Protein AF-0000000069403942 (afdb_homodimer)

Structure (mmCIF, N/CA/C/O backbone):
data_AF-0000000069403942-model_v1
#
loop_
_entity.id
_entity.type
_entity.pdbx_description
1 polymer 'Thioredoxin domain-containing protein'
#
loop_
_atom_site.group_PDB
_atom_site.id
_atom_site.type_symbol
_atom_site.label_atom_id
_atom_site.label_alt_id
_atom_site.label_comp_id
_atom_site.label_asym_id
_atom_site.label_entity_id
_atom_site.label_seq_id
_atom_site.pdbx_PDB_ins_code
_atom_site.Cartn_x
_atom_site.Cartn_y
_atom_site.Cartn_z
_atom_site.occupancy
_atom_site.B_iso_or_equiv
_atom_site.auth_seq_id
_atom_site.auth_comp_id
_atom_site.auth_asym_id
_atom_site.auth_atom_id
_atom_site.pdbx_PDB_model_num
ATOM 1 N N . MET A 1 1 ? -2.438 44.25 -73.875 1 29.22 1 MET A N 1
ATOM 2 C CA . MET A 1 1 ? -2.109 44.438 -72.5 1 29.22 1 MET A CA 1
ATOM 3 C C . MET A 1 1 ? -2.834 43.406 -71.625 1 29.22 1 MET A C 1
ATOM 5 O O . MET A 1 1 ? -4.043 43.531 -71.375 1 29.22 1 MET A O 1
ATOM 9 N N . VAL A 1 2 ? -2.379 42.125 -71.75 1 33 2 VAL A N 1
ATOM 10 C CA . VAL A 1 2 ? -2.873 40.844 -71.25 1 33 2 VAL A CA 1
ATOM 11 C C . VAL A 1 2 ? -2.754 40.719 -69.75 1 33 2 VAL A C 1
ATOM 13 O O . VAL A 1 2 ? -1.657 40.844 -69.188 1 33 2 VAL A O 1
ATOM 16 N N . ASP A 1 3 ? -3.756 41.25 -69 1 31.98 3 ASP A N 1
ATOM 17 C CA . ASP A 1 3 ? -3.896 41.312 -67.562 1 31.98 3 ASP A CA 1
ATOM 18 C C . ASP A 1 3 ? -4.055 39.906 -67 1 31.98 3 ASP A C 1
ATOM 20 O O . ASP A 1 3 ? -5.008 39.188 -67.312 1 31.98 3 ASP A O 1
ATOM 24 N N . ASN A 1 4 ? -2.91 39.188 -66.812 1 33.94 4 ASN A N 1
ATOM 25 C CA . ASN A 1 4 ? -2.75 37.875 -66.188 1 33.94 4 ASN A CA 1
ATOM 26 C C . ASN A 1 4 ? -3.275 37.875 -64.75 1 33.94 4 ASN A C 1
ATOM 28 O O . ASN A 1 4 ? -2.812 38.656 -63.906 1 33.94 4 ASN A O 1
ATOM 32 N N . GLY A 1 5 ? -4.566 37.719 -64.5 1 30.73 5 GLY A N 1
ATOM 33 C CA . GLY A 1 5 ? -5.238 37.594 -63.219 1 30.73 5 GLY A CA 1
ATOM 34 C C . GLY A 1 5 ? -4.711 36.438 -62.375 1 30.73 5 GLY A C 1
ATOM 35 O O . GLY A 1 5 ? -4.773 35.281 -62.812 1 30.73 5 GLY A O 1
ATOM 36 N N . ALA A 1 6 ? -3.646 36.688 -61.562 1 30.17 6 ALA A N 1
ATOM 37 C CA . ALA A 1 6 ? -3.029 35.781 -60.594 1 30.17 6 ALA A CA 1
ATOM 38 C C . ALA A 1 6 ? -4.051 35.281 -59.594 1 30.17 6 ALA A C 1
ATOM 40 O O . ALA A 1 6 ? -4.738 36.094 -58.938 1 30.17 6 ALA A O 1
ATOM 41 N N . ALA A 1 7 ? -4.734 34.062 -59.781 1 29.77 7 ALA A N 1
ATOM 42 C CA . ALA A 1 7 ? -5.586 33.281 -58.875 1 29.77 7 ALA A CA 1
ATOM 43 C C . ALA A 1 7 ? -4.855 32.938 -57.594 1 29.77 7 ALA A C 1
ATOM 45 O O . ALA A 1 7 ? -3.818 32.281 -57.594 1 29.77 7 ALA A O 1
ATOM 46 N N . LEU A 1 8 ? -4.781 33.875 -56.625 1 32.34 8 LEU A N 1
ATOM 47 C CA . LEU A 1 8 ? -4.23 33.625 -55.281 1 32.34 8 LEU A CA 1
ATOM 48 C C . LEU A 1 8 ? -5.008 32.531 -54.562 1 32.34 8 LEU A C 1
ATOM 50 O O . LEU A 1 8 ? -6.18 32.688 -54.25 1 32.34 8 LEU A O 1
ATOM 54 N N . GLN A 1 9 ? -4.953 31.281 -55.062 1 30.27 9 GLN A N 1
ATOM 55 C CA . GLN A 1 9 ? -5.566 30.219 -54.281 1 30.27 9 GLN A CA 1
ATOM 56 C C . GLN A 1 9 ? -4.953 30.156 -52.875 1 30.27 9 GLN A C 1
ATOM 58 O O . GLN A 1 9 ? -3.736 30.047 -52.719 1 30.27 9 GLN A O 1
ATOM 63 N N . HIS A 1 10 ? -5.551 30.969 -51.969 1 33.09 10 HIS A N 1
ATOM 64 C CA . HIS A 1 10 ? -5.242 30.875 -50.562 1 33.09 10 HIS A CA 1
ATOM 65 C C . HIS A 1 10 ? -5.52 29.469 -50.031 1 33.09 10 HIS A C 1
ATOM 67 O O . HIS A 1 10 ? -6.68 29.078 -49.844 1 33.09 10 HIS A O 1
ATOM 73 N N . ARG A 1 11 ? -4.879 28.375 -50.406 1 34.28 11 ARG A N 1
ATOM 74 C CA . ARG A 1 11 ? -5.031 27.109 -49.719 1 34.28 11 ARG A CA 1
ATOM 75 C C . ARG A 1 11 ? -4.641 27.234 -48.25 1 34.28 11 ARG A C 1
ATOM 77 O O . ARG A 1 11 ? -3.471 27.453 -47.938 1 34.28 11 ARG A O 1
ATOM 84 N N . GLY A 1 12 ? -5.492 27.859 -47.438 1 30.05 12 GLY A N 1
ATOM 85 C CA . GLY A 1 12 ? -5.258 27.875 -46 1 30.05 12 GLY A CA 1
ATOM 86 C C . GLY A 1 12 ? -5.148 26.5 -45.375 1 30.05 12 GLY A C 1
ATOM 87 O O . GLY A 1 12 ? -6.109 25.719 -45.406 1 30.05 12 GLY A O 1
ATOM 88 N N . GLY A 1 13 ? -4.117 25.75 -45.688 1 32.94 13 GLY A N 1
ATOM 89 C CA . GLY A 1 13 ? -3.955 24.5 -44.969 1 32.94 13 GLY A CA 1
ATOM 90 C C . GLY A 1 13 ? -3.982 24.656 -43.469 1 32.94 13 GLY A C 1
ATOM 91 O O . GLY A 1 13 ? -3.289 25.516 -42.906 1 32.94 13 GLY A O 1
ATOM 92 N N . TRP A 1 14 ? -5.145 24.484 -42.812 1 36.12 14 TRP A N 1
ATOM 93 C CA . TRP A 1 14 ? -5.266 24.344 -41.375 1 36.12 14 TRP A CA 1
ATOM 94 C C . TRP A 1 14 ? -4.281 23.312 -40.844 1 36.12 14 TRP A C 1
ATOM 96 O O . TRP A 1 14 ? -4.355 22.141 -41.188 1 36.12 14 TRP A O 1
ATOM 106 N N . ARG A 1 15 ? -3.023 23.75 -40.625 1 39.12 15 ARG A N 1
ATOM 107 C CA . ARG A 1 15 ? -2.129 22.922 -39.812 1 39.12 15 ARG A CA 1
ATOM 108 C C . ARG A 1 15 ? -2.793 22.516 -38.5 1 39.12 15 ARG A C 1
ATOM 110 O O . ARG A 1 15 ? -3.133 23.359 -37.688 1 39.12 15 ARG A O 1
ATOM 117 N N . SER A 1 16 ? -3.631 21.453 -38.531 1 34.81 16 SER A N 1
ATOM 118 C CA . SER A 1 16 ? -4.043 20.828 -37.281 1 34.81 16 SER A CA 1
ATOM 119 C C . SER A 1 16 ? -2.85 20.594 -36.375 1 34.81 16 SER A C 1
ATOM 121 O O . SER A 1 16 ? -1.932 19.859 -36.719 1 34.81 16 SER A O 1
ATOM 123 N N . LEU A 1 17 ? -2.402 21.594 -35.656 1 36.28 17 LEU A N 1
ATOM 124 C CA . LEU A 1 17 ? -1.422 21.438 -34.594 1 36.28 17 LEU A CA 1
ATOM 125 C C . LEU A 1 17 ? -1.853 20.359 -33.594 1 36.28 17 LEU A C 1
ATOM 127 O O . LEU A 1 17 ? -2.568 20.625 -32.656 1 36.28 17 LEU A O 1
ATOM 131 N N . ARG A 1 18 ? -2.289 19.25 -34 1 36.06 18 ARG A N 1
ATOM 132 C CA . ARG A 1 18 ? -2.418 18.25 -32.969 1 36.06 18 ARG A CA 1
ATOM 133 C C . ARG A 1 18 ? -1.097 18.062 -32.219 1 36.06 18 ARG A C 1
ATOM 135 O O . ARG A 1 18 ? -0.169 17.453 -32.75 1 36.06 18 ARG A O 1
ATOM 142 N N . SER A 1 19 ? -0.631 19.016 -31.422 1 37.5 19 SER A N 1
ATOM 143 C CA . SER A 1 19 ? 0.472 18.641 -30.547 1 37.5 19 SER A CA 1
ATOM 144 C C . SER A 1 19 ? 0.137 17.391 -29.734 1 37.5 19 SER A C 1
ATOM 146 O O . SER A 1 19 ? -0.924 17.312 -29.109 1 37.5 19 SER A O 1
ATOM 148 N N . PRO A 1 20 ? 0.666 16.234 -30.031 1 39 20 PRO A N 1
ATOM 149 C CA . PRO A 1 20 ? 0.445 15.117 -29.125 1 39 20 PRO A CA 1
ATOM 150 C C . PRO A 1 20 ? 0.813 15.453 -27.672 1 39 20 PRO A C 1
ATOM 152 O O . PRO A 1 20 ? 1.811 16.141 -27.438 1 39 20 PRO A O 1
ATOM 155 N N . PHE A 1 21 ? -0.166 15.617 -26.781 1 33.16 21 PHE A N 1
ATOM 156 C CA . PHE A 1 21 ? 0.083 15.586 -25.344 1 33.16 21 PHE A CA 1
ATOM 157 C C . PHE A 1 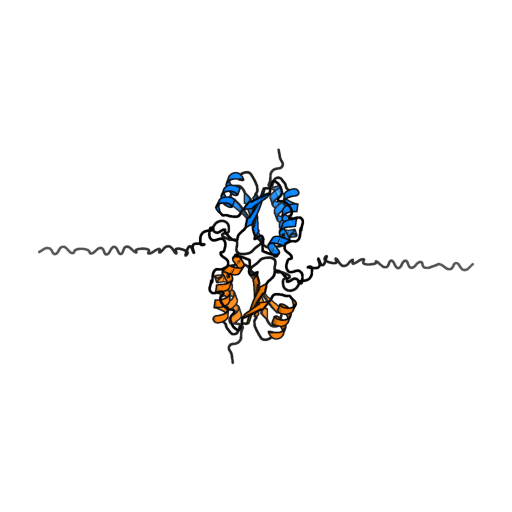21 ? 1.085 14.492 -25 1 33.16 21 PHE A C 1
ATOM 159 O O . PHE A 1 21 ? 0.758 13.305 -25.047 1 33.16 21 PHE A O 1
ATOM 166 N N . GLN A 1 22 ? 2.371 14.719 -25.266 1 30.08 22 GLN A N 1
ATOM 167 C CA . GLN A 1 22 ? 3.35 13.82 -24.672 1 30.08 22 GLN A CA 1
ATOM 168 C C . GLN A 1 22 ? 3.143 13.703 -23.156 1 30.08 22 GLN A C 1
ATOM 170 O O . GLN A 1 22 ? 3.258 14.695 -22.438 1 30.08 22 GLN A O 1
ATOM 175 N N . GLN A 1 23 ? 2.441 12.773 -22.703 1 30.67 23 GLN A N 1
ATOM 176 C CA . GLN A 1 23 ? 2.49 12.484 -21.266 1 30.67 23 GLN A CA 1
ATOM 177 C C . GLN A 1 23 ? 3.928 12.477 -20.75 1 30.67 23 GLN A C 1
ATOM 179 O O . GLN A 1 23 ? 4.805 11.859 -21.359 1 30.67 23 GLN A O 1
ATOM 184 N N . PRO A 1 24 ? 4.344 13.477 -20.031 1 30.42 24 PRO A N 1
ATOM 185 C CA . PRO A 1 24 ? 5.703 13.367 -19.5 1 30.42 24 PRO A CA 1
ATOM 186 C C . PRO A 1 24 ? 6.043 11.961 -19.016 1 30.42 24 PRO A C 1
ATOM 188 O O . PRO A 1 24 ? 5.312 11.391 -18.203 1 30.42 24 PRO A O 1
ATOM 191 N N . GLN A 1 25 ? 6.578 11.125 -19.875 1 29.64 25 GLN A N 1
ATOM 192 C CA . GLN A 1 25 ? 7.23 9.898 -19.422 1 29.64 25 GLN A CA 1
ATOM 193 C C . GLN A 1 25 ? 8.148 10.164 -18.234 1 29.64 25 GLN A C 1
ATOM 195 O O . GLN A 1 25 ? 9.25 10.703 -18.406 1 29.64 25 GLN A O 1
ATOM 200 N N . GLU A 1 26 ? 7.68 10.641 -17.219 1 31.47 26 GLU A N 1
ATOM 201 C CA . GLU A 1 26 ? 8.633 10.602 -16.109 1 31.47 26 GLU A CA 1
ATOM 202 C C . GLU A 1 26 ? 9.359 9.258 -16.062 1 31.47 26 GLU A C 1
ATOM 204 O O . GLU A 1 26 ? 8.734 8.219 -15.836 1 31.47 26 GLU A O 1
ATOM 209 N N . ARG A 1 27 ? 10.391 9.18 -16.875 1 30.61 27 ARG A N 1
ATOM 210 C CA . ARG A 1 27 ? 11.352 8.078 -16.844 1 30.61 27 ARG A CA 1
ATOM 211 C C . ARG A 1 27 ? 11.492 7.535 -15.422 1 30.61 27 ARG A C 1
ATOM 213 O O . ARG A 1 27 ? 11.852 8.273 -14.5 1 30.61 27 ARG A O 1
ATOM 220 N N . PHE A 1 28 ? 10.906 6.512 -15.047 1 29.17 28 PHE A N 1
ATOM 221 C CA . PHE A 1 28 ? 11.266 5.777 -13.836 1 29.17 28 PHE A CA 1
ATOM 222 C C . PHE A 1 28 ? 12.734 5.371 -13.859 1 29.17 28 PHE A C 1
ATOM 224 O O . PHE A 1 28 ? 13.188 4.723 -14.805 1 29.17 28 PHE A O 1
ATOM 231 N N . ALA A 1 29 ? 13.758 6.102 -13.312 1 29.09 29 ALA A N 1
ATOM 232 C CA . ALA A 1 29 ? 15.188 5.824 -13.203 1 29.09 29 ALA A CA 1
ATOM 233 C C . ALA A 1 29 ? 15.445 4.328 -13.07 1 29.09 29 ALA A C 1
ATOM 235 O O . ALA A 1 29 ? 14.664 3.607 -12.445 1 29.09 29 ALA A O 1
ATOM 236 N N . ALA A 1 30 ? 16.312 3.688 -13.781 1 29.39 30 ALA A N 1
ATOM 237 C CA . ALA A 1 30 ? 16.859 2.342 -13.977 1 29.39 30 ALA A CA 1
ATOM 238 C C . ALA A 1 30 ? 17.109 1.65 -12.641 1 29.39 30 ALA A C 1
ATOM 240 O O . ALA A 1 30 ? 17.469 2.299 -11.656 1 29.39 30 ALA A O 1
ATOM 241 N N . ALA A 1 31 ? 16.828 0.342 -12.445 1 30.95 31 ALA A N 1
ATOM 242 C CA . ALA A 1 31 ? 16.859 -0.647 -11.375 1 30.95 31 ALA A CA 1
ATOM 243 C C . ALA A 1 31 ? 18.234 -0.709 -10.727 1 30.95 31 ALA A C 1
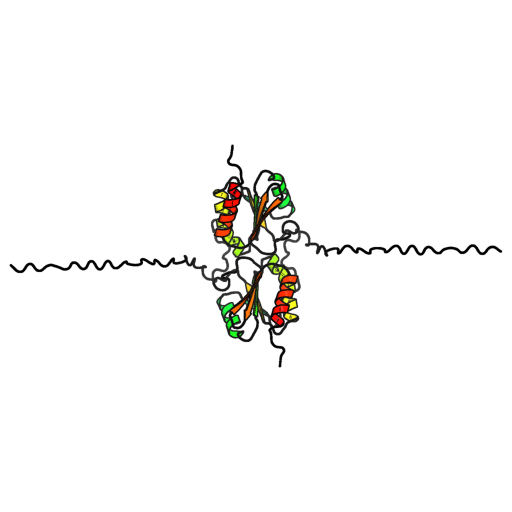ATOM 245 O O . ALA A 1 31 ? 18.453 -1.472 -9.781 1 30.95 31 ALA A O 1
ATOM 246 N N . GLY A 1 32 ? 19.266 -0.474 -11.398 1 31.86 32 GLY A N 1
ATOM 247 C CA . GLY A 1 32 ? 20.594 -0.709 -10.844 1 31.86 32 GLY A CA 1
ATOM 248 C C . GLY A 1 32 ? 20.797 -0.052 -9.492 1 31.86 32 GLY A C 1
ATOM 249 O O . GLY A 1 32 ? 21.859 -0.209 -8.867 1 31.86 32 GLY A O 1
ATOM 250 N N . ASP A 1 33 ? 20.406 1.197 -9.422 1 32.28 33 ASP A N 1
ATOM 251 C CA . ASP A 1 33 ? 20.766 1.787 -8.133 1 32.28 33 ASP A CA 1
ATOM 252 C C . ASP A 1 33 ? 19.953 1.168 -7.004 1 32.28 33 ASP A C 1
ATOM 254 O O . ASP A 1 33 ? 18.719 1.238 -7.008 1 32.28 33 ASP A O 1
ATOM 258 N N . MET A 1 34 ? 20.312 -0.098 -6.504 1 32.91 34 MET A N 1
ATOM 259 C CA . MET A 1 34 ? 19.75 -0.393 -5.188 1 32.91 34 MET A CA 1
ATOM 260 C C . MET A 1 34 ? 19.234 0.875 -4.523 1 32.91 34 MET A C 1
ATOM 262 O O . MET A 1 34 ? 19.844 1.941 -4.648 1 32.91 34 MET A O 1
ATOM 266 N N . PRO A 1 35 ? 17.906 0.978 -4.215 1 35.59 35 PRO A N 1
ATOM 267 C CA . PRO A 1 35 ? 17.766 2.311 -3.627 1 35.59 35 PRO A CA 1
ATOM 268 C C . PRO A 1 35 ? 19 2.76 -2.852 1 35.59 35 PRO A C 1
ATOM 270 O O . PRO A 1 35 ? 19.5 2.014 -2.012 1 35.59 35 PRO A O 1
ATOM 273 N N . GLN A 1 36 ? 20.094 3.156 -3.541 1 36.69 36 GLN A N 1
ATOM 274 C CA . GLN A 1 36 ? 21.047 3.906 -2.732 1 36.69 36 GLN A CA 1
ATOM 275 C C . GLN A 1 36 ? 20.406 4.414 -1.446 1 36.69 36 GLN A C 1
ATOM 277 O O . GLN A 1 36 ? 19.188 4.598 -1.389 1 36.69 36 GLN A O 1
ATOM 282 N N . PRO A 1 37 ? 20.953 4.02 -0.247 1 37.25 37 PRO A N 1
ATOM 283 C CA . PRO A 1 37 ? 20.391 4.918 0.764 1 37.25 37 PRO A CA 1
ATOM 284 C C . PRO A 1 37 ? 19.828 6.207 0.164 1 37.25 37 PRO A C 1
ATOM 286 O O . PRO A 1 37 ? 20.297 6.652 -0.891 1 37.25 37 PRO A O 1
ATOM 289 N N . VAL A 1 38 ? 18.516 6.457 0.184 1 38.25 38 VAL A N 1
ATOM 290 C CA . VAL A 1 38 ? 18.062 7.797 -0.167 1 38.25 38 VAL A CA 1
ATOM 291 C C . VAL A 1 38 ? 19.266 8.727 -0.326 1 38.25 38 VAL A C 1
ATOM 293 O O . VAL A 1 38 ? 20.016 8.961 0.63 1 38.25 38 VAL A O 1
ATOM 296 N N . ARG A 1 39 ? 20.219 8.602 -1.278 1 37.69 39 ARG A N 1
ATOM 297 C CA . ARG A 1 39 ? 21.109 9.758 -1.324 1 37.69 39 ARG A CA 1
ATOM 298 C C . ARG A 1 39 ? 20.516 10.93 -0.544 1 37.69 39 ARG A C 1
ATOM 300 O O . ARG A 1 39 ? 19.328 10.969 -0.276 1 37.69 39 ARG A O 1
ATOM 307 N N . LYS A 1 40 ? 21.422 11.992 -0.388 1 34.44 40 LYS A N 1
ATOM 308 C CA . LYS A 1 40 ? 21.078 13.305 0.161 1 34.44 40 LYS A CA 1
ATOM 309 C C . LYS A 1 40 ? 19.781 13.82 -0.441 1 34.44 40 LYS A C 1
ATOM 311 O O . LYS A 1 40 ? 19.797 14.609 -1.392 1 34.44 40 LYS A O 1
ATOM 316 N N . ALA A 1 41 ? 19.016 12.914 -1.239 1 38.12 41 ALA A N 1
ATOM 317 C CA . ALA A 1 41 ? 17.781 13.648 -1.541 1 38.12 41 ALA A CA 1
ATOM 318 C C . ALA A 1 41 ? 17.469 14.664 -0.445 1 38.12 41 ALA A C 1
ATOM 320 O O . ALA A 1 41 ? 17.703 14.406 0.737 1 38.12 41 ALA A O 1
ATOM 321 N N . HIS A 1 42 ? 17.562 15.711 -0.655 1 40.09 42 HIS A N 1
ATOM 322 C CA . HIS A 1 42 ? 17.203 16.719 0.335 1 40.09 42 HIS A CA 1
ATOM 323 C C . HIS A 1 42 ? 16.109 16.203 1.271 1 40.09 42 HIS A C 1
ATOM 325 O O . HIS A 1 42 ? 14.969 15.992 0.846 1 40.09 42 HIS A O 1
ATOM 331 N N . VAL A 1 43 ? 16.375 14.961 1.995 1 49.66 43 VAL A N 1
ATOM 332 C CA . VAL A 1 43 ? 15.469 14.625 3.09 1 49.66 43 VAL A CA 1
ATOM 333 C C . VAL A 1 43 ? 14.625 15.844 3.457 1 49.66 43 VAL A C 1
ATOM 335 O O . VAL A 1 43 ? 15.156 16.844 3.939 1 49.66 43 VAL A O 1
ATOM 338 N N . ALA A 1 44 ? 13.75 16.188 2.484 1 57.03 44 ALA A N 1
ATOM 339 C CA . ALA A 1 44 ? 12.898 17.312 2.869 1 57.03 44 ALA A CA 1
ATOM 340 C C . ALA A 1 44 ? 12.727 17.375 4.383 1 57.03 44 ALA A C 1
ATOM 342 O O . ALA A 1 44 ? 12.594 16.344 5.039 1 57.03 44 ALA A O 1
ATOM 343 N N . LYS A 1 45 ? 13.344 18.141 4.949 1 72.31 45 LYS A N 1
ATOM 344 C CA . LYS A 1 45 ? 13.125 18.484 6.355 1 72.31 45 LYS A CA 1
ATOM 345 C C . LYS A 1 45 ? 11.641 18.656 6.652 1 72.31 45 LYS A C 1
ATOM 347 O O . LYS A 1 45 ? 10.898 19.203 5.836 1 72.31 45 LYS A O 1
ATOM 352 N N . LEU A 1 46 ? 11.297 17.984 7.676 1 85.25 46 LEU A N 1
ATOM 353 C CA . LEU A 1 46 ? 9.922 18.172 8.117 1 85.25 46 LEU A CA 1
ATOM 354 C C . LEU A 1 46 ? 9.602 19.656 8.281 1 85.25 46 LEU A C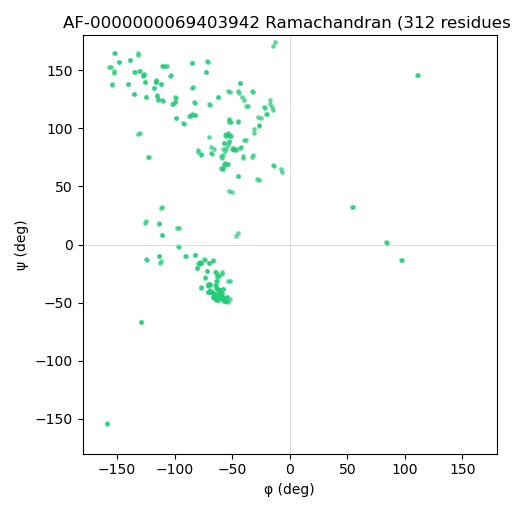 1
ATOM 356 O O . LEU A 1 46 ? 10.438 20.422 8.773 1 85.25 46 LEU A O 1
ATOM 360 N N . THR A 1 47 ? 8.523 20.078 7.738 1 92.38 47 THR A N 1
ATOM 361 C CA . THR A 1 47 ? 8.031 21.438 7.934 1 92.38 47 THR A CA 1
ATOM 362 C C . THR A 1 47 ? 7.512 21.625 9.359 1 92.38 47 THR A C 1
ATOM 364 O O . THR A 1 47 ? 7.238 20.656 10.055 1 92.38 47 THR A O 1
ATOM 367 N N . PRO A 1 48 ? 7.438 22.906 9.922 1 94.56 48 PRO A N 1
ATOM 368 C CA . PRO A 1 48 ? 7.031 23.141 11.312 1 94.56 48 PRO A CA 1
ATOM 369 C C . PRO A 1 48 ? 5.637 22.609 11.625 1 94.56 48 PRO A C 1
ATOM 371 O O . PRO A 1 48 ? 5.324 22.328 12.789 1 94.56 48 PRO A O 1
ATOM 374 N N . ASN A 1 49 ? 4.785 22.453 10.648 1 97.25 49 ASN A N 1
ATOM 375 C CA . ASN A 1 49 ? 3.432 21.969 10.859 1 97.25 49 ASN A CA 1
ATOM 376 C C . ASN A 1 49 ? 3.332 20.469 10.578 1 97.25 49 ASN A C 1
ATOM 378 O O . ASN A 1 49 ? 2.232 19.938 10.422 1 97.25 49 ASN A O 1
ATOM 382 N N . MET A 1 50 ? 4.473 19.781 10.477 1 97.81 50 MET A N 1
ATOM 383 C CA . MET A 1 50 ? 4.516 18.344 10.242 1 97.81 50 MET A CA 1
ATOM 384 C C . MET A 1 50 ? 5.195 17.625 11.406 1 97.81 50 MET A C 1
ATOM 386 O O . MET A 1 50 ? 6.254 18.047 11.867 1 97.81 50 MET A O 1
ATOM 390 N N . THR A 1 51 ? 4.551 16.547 11.805 1 97.19 51 THR A N 1
ATOM 391 C CA . THR A 1 51 ? 5.094 15.773 12.922 1 97.19 51 THR A CA 1
ATOM 392 C C . THR A 1 51 ? 5.234 14.305 12.539 1 97.19 51 THR A C 1
ATOM 394 O O . THR A 1 51 ? 4.402 13.766 11.805 1 97.19 51 THR A O 1
ATOM 397 N N . GLY A 1 52 ? 6.277 13.641 13.062 1 95.62 52 GLY A N 1
ATOM 398 C CA . GLY A 1 52 ? 6.418 12.195 12.945 1 95.62 52 GLY A CA 1
ATOM 399 C C . GLY A 1 52 ? 5.668 11.438 14.016 1 95.62 52 GLY A C 1
ATOM 400 O O . GLY A 1 52 ? 5.66 11.836 15.18 1 95.62 52 GLY A O 1
ATOM 401 N N . VAL A 1 53 ? 4.984 10.422 13.633 1 96.44 53 VAL A N 1
ATOM 402 C CA . VAL A 1 53 ? 4.211 9.562 14.523 1 96.44 53 VAL A CA 1
ATOM 403 C C . VAL A 1 53 ? 4.652 8.109 14.352 1 96.44 53 VAL A C 1
ATOM 405 O O . VAL A 1 53 ? 4.664 7.586 13.234 1 96.44 53 VAL A O 1
ATOM 408 N N . ARG A 1 54 ? 5 7.461 15.516 1 94.25 54 ARG A N 1
ATOM 409 C CA . ARG A 1 54 ? 5.535 6.109 15.391 1 94.25 54 ARG A CA 1
ATOM 410 C C . ARG A 1 54 ? 4.723 5.121 16.219 1 94.25 54 ARG A C 1
ATOM 412 O O . ARG A 1 54 ? 4.926 3.908 16.125 1 94.25 54 ARG A O 1
ATOM 419 N N . THR A 1 55 ? 3.869 5.621 17.109 1 95.62 55 THR A N 1
ATOM 420 C CA . THR A 1 55 ? 3.084 4.75 17.969 1 95.62 55 THR A CA 1
ATOM 421 C C . THR A 1 55 ? 1.618 5.172 17.969 1 95.62 55 THR A C 1
ATOM 423 O O . THR A 1 55 ? 1.29 6.305 17.609 1 95.62 55 THR A O 1
ATOM 426 N N . ASP A 1 56 ? 0.849 4.281 18.438 1 97.12 56 ASP A N 1
ATOM 427 C CA . ASP A 1 56 ? -0.569 4.586 18.609 1 97.12 56 ASP A CA 1
ATOM 428 C C . ASP A 1 56 ? -0.771 5.738 19.594 1 97.12 56 ASP A C 1
ATOM 430 O O . ASP A 1 56 ? -1.634 6.594 19.391 1 97.12 56 ASP A O 1
ATOM 434 N N . GLU A 1 57 ? 0.001 5.715 20.594 1 96.94 57 GLU A N 1
ATOM 435 C CA . GLU A 1 57 ? -0.096 6.762 21.609 1 96.94 57 GLU A CA 1
ATOM 436 C C . GLU A 1 57 ? 0.242 8.125 21.016 1 96.94 57 GLU A C 1
ATOM 438 O O . GLU A 1 57 ? -0.436 9.117 21.312 1 96.94 57 GLU A O 1
ATOM 443 N N . GLN A 1 58 ? 1.297 8.195 20.25 1 97.56 58 GLN A N 1
ATOM 444 C CA . GLN A 1 58 ? 1.696 9.445 19.609 1 97.56 58 GLN A CA 1
ATOM 445 C C . GLN A 1 58 ? 0.606 9.961 18.672 1 97.56 58 GLN A C 1
ATOM 447 O O . GLN A 1 58 ? 0.338 11.164 18.625 1 97.56 58 GLN A O 1
ATOM 452 N N . LEU A 1 59 ? -0.052 9.055 17.953 1 97.81 59 LEU A N 1
ATOM 453 C CA . LEU A 1 59 ? -1.135 9.453 17.062 1 97.81 59 LEU A CA 1
ATOM 454 C C . LEU A 1 59 ? -2.318 10 17.859 1 97.81 59 LEU A C 1
ATOM 456 O O . LEU A 1 59 ? -2.861 11.055 17.516 1 97.81 59 LEU A O 1
ATOM 460 N N . SER A 1 60 ? -2.619 9.266 18.891 1 97.12 60 SER A N 1
ATOM 461 C CA . SER A 1 60 ? -3.727 9.688 19.734 1 97.12 60 SER A CA 1
ATOM 462 C C . SER A 1 60 ? -3.463 11.062 20.344 1 97.12 60 SER A C 1
ATOM 464 O O . SER A 1 60 ? -4.348 11.922 20.359 1 97.12 60 SER A O 1
ATOM 466 N N . GLN A 1 61 ? -2.334 11.297 20.828 1 97.81 61 GLN A N 1
ATOM 467 C CA . GLN A 1 61 ? -1.957 12.578 21.422 1 97.81 61 GLN A CA 1
ATOM 468 C C . GLN A 1 61 ? -2.014 13.695 20.375 1 97.81 61 GLN A C 1
ATOM 470 O O . GLN A 1 61 ? -2.514 14.789 20.656 1 97.81 61 GLN A O 1
ATOM 475 N N . LEU A 1 62 ? -1.483 13.406 19.203 1 97.75 62 LEU A N 1
ATOM 476 C CA . LEU A 1 62 ? -1.521 14.391 18.125 1 97.75 62 LEU A CA 1
ATOM 477 C C . LEU A 1 62 ? -2.955 14.812 17.828 1 97.75 62 LEU A C 1
ATOM 479 O O . LEU A 1 62 ? -3.246 16 17.719 1 97.75 62 LEU A O 1
ATOM 483 N N . LEU A 1 63 ? -3.834 13.867 17.734 1 97.56 63 LEU A N 1
ATOM 484 C CA . LEU A 1 63 ? -5.219 14.141 17.375 1 97.56 63 LEU A CA 1
ATOM 485 C C . LEU A 1 63 ? -5.941 14.875 18.5 1 97.56 63 LEU A C 1
ATOM 487 O O . LEU A 1 63 ? -6.801 15.727 18.25 1 97.56 63 LEU A O 1
ATOM 491 N N . GLN A 1 64 ? -5.59 14.57 19.719 1 97.06 64 GLN A N 1
ATOM 492 C CA . GLN A 1 64 ? -6.188 15.242 20.875 1 97.06 64 GLN A CA 1
ATOM 493 C C . GLN A 1 64 ? -5.738 16.688 20.953 1 97.06 64 GLN A C 1
ATOM 495 O O . GLN A 1 64 ? -6.543 17.578 21.234 1 97.06 64 GLN A O 1
ATOM 500 N N . ARG A 1 65 ? -4.523 16.969 20.688 1 96.88 65 ARG A N 1
ATOM 501 C CA . ARG A 1 65 ? -3.969 18.312 20.797 1 96.88 65 ARG A CA 1
ATOM 502 C C . ARG A 1 65 ? -4.383 19.172 19.609 1 96.88 65 ARG A C 1
ATOM 504 O O . ARG A 1 65 ? -4.238 20.391 19.641 1 96.88 65 ARG A O 1
ATOM 511 N N . SER A 1 66 ? -4.867 18.453 18.562 1 96.31 66 SER A N 1
ATOM 512 C CA . SER A 1 66 ? -5.176 19.156 17.312 1 96.31 66 SER A CA 1
ATOM 513 C C . SER A 1 66 ? -6.676 19.188 17.047 1 96.31 66 SER A C 1
ATOM 515 O O . SER A 1 66 ? -7.105 19.141 15.898 1 96.31 66 SER A O 1
ATOM 517 N N . ARG A 1 67 ? -7.508 19.219 18.031 1 93.5 67 ARG A N 1
ATOM 518 C CA . ARG A 1 67 ? -8.953 19.094 17.891 1 93.5 67 ARG A CA 1
ATOM 519 C C . ARG A 1 67 ? -9.531 20.266 17.094 1 93.5 67 ARG A C 1
ATOM 521 O O . ARG A 1 67 ? -10.586 20.125 16.469 1 93.5 67 ARG A O 1
ATOM 528 N N . ASN A 1 68 ? -8.844 21.438 17.047 1 93.38 68 ASN A N 1
ATOM 529 C CA . ASN A 1 68 ? -9.336 22.609 16.328 1 93.38 68 ASN A CA 1
ATOM 530 C C . ASN A 1 68 ? -8.734 22.688 14.922 1 93.38 68 ASN A C 1
ATOM 532 O O . ASN A 1 68 ? -9.062 23.609 14.164 1 93.38 68 ASN A O 1
ATOM 536 N N . ASP A 1 69 ? -7.859 21.734 14.609 1 95.75 69 ASP A N 1
ATOM 537 C CA . ASP A 1 69 ? -7.164 21.734 13.328 1 95.75 69 ASP A CA 1
ATOM 538 C C . ASP A 1 69 ? -7.648 20.594 12.438 1 95.75 69 ASP A C 1
ATOM 540 O O . ASP A 1 69 ? -8.266 19.641 12.922 1 95.75 69 ASP A O 1
ATOM 544 N N . THR A 1 70 ? -7.512 20.828 11.125 1 97.62 70 THR A N 1
ATOM 545 C CA . THR A 1 70 ? -7.562 19.703 10.188 1 97.62 70 THR A CA 1
ATOM 546 C C . THR A 1 70 ? -6.199 19.031 10.086 1 97.62 70 THR A C 1
ATOM 548 O O . THR A 1 70 ? -5.188 19.688 9.82 1 97.62 70 THR A O 1
ATOM 551 N N . VAL A 1 71 ? -6.152 17.734 10.375 1 98.31 71 VAL A N 1
ATOM 552 C CA . VAL A 1 71 ? -4.895 16.984 10.406 1 98.31 71 VAL A CA 1
ATOM 553 C C . VAL A 1 71 ? -4.848 16.016 9.234 1 98.31 71 VAL A C 1
ATOM 555 O O . VAL A 1 71 ? -5.762 15.203 9.055 1 98.31 71 VAL A O 1
ATOM 558 N N . LEU A 1 72 ? -3.855 16.094 8.43 1 98.62 72 LEU A N 1
ATOM 559 C CA . LEU A 1 72 ? -3.572 15.148 7.363 1 98.62 72 LEU A CA 1
ATOM 560 C C . LEU A 1 72 ? -2.492 14.156 7.793 1 98.62 72 LEU A C 1
ATOM 562 O O . LEU A 1 72 ? -1.376 14.555 8.125 1 98.62 72 LEU A O 1
ATOM 566 N N . VAL A 1 73 ? -2.85 12.891 7.742 1 98.44 73 VAL A N 1
ATOM 567 C CA . VAL A 1 73 ? -1.898 11.859 8.148 1 98.44 73 VAL A CA 1
ATOM 568 C C . VAL A 1 73 ? -1.521 11 6.945 1 98.44 73 VAL A C 1
ATOM 570 O O . VAL A 1 73 ? -2.395 10.5 6.238 1 98.44 73 VAL A O 1
ATOM 573 N N . ASN A 1 74 ? -0.263 10.906 6.695 1 97.69 74 ASN A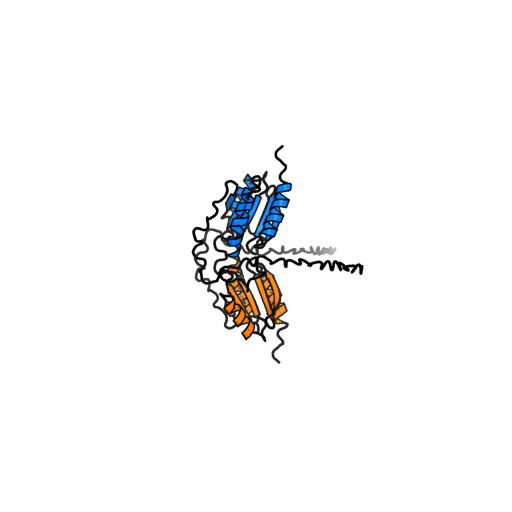 N 1
ATOM 574 C CA . ASN A 1 74 ? 0.309 9.961 5.742 1 97.69 74 ASN A CA 1
ATOM 575 C C . ASN A 1 74 ? 0.724 8.664 6.422 1 97.69 74 ASN A C 1
ATOM 577 O O . ASN A 1 74 ? 1.729 8.625 7.137 1 97.69 74 ASN A O 1
ATOM 581 N N . PHE A 1 75 ? -0.062 7.621 6.238 1 96.94 75 PHE A N 1
ATOM 582 C CA . PHE A 1 75 ? 0.272 6.301 6.766 1 96.94 75 PHE A CA 1
ATOM 583 C C . PHE A 1 75 ? 1.183 5.551 5.805 1 96.94 75 PHE A C 1
ATOM 585 O O . PHE A 1 75 ? 0.765 5.184 4.703 1 96.94 75 PHE A O 1
ATOM 592 N N . GLY A 1 76 ? 2.395 5.355 6.195 1 94.44 76 GLY A N 1
ATOM 593 C CA . GLY A 1 76 ? 3.404 4.695 5.387 1 94.44 76 GLY A CA 1
ATOM 594 C C . GLY A 1 76 ? 4.555 4.133 6.203 1 94.44 76 GLY A C 1
ATOM 595 O O . GLY A 1 76 ? 4.359 3.705 7.344 1 94.44 76 GLY A O 1
ATOM 596 N N . SER A 1 77 ? 5.668 4.027 5.555 1 87.81 77 SER A N 1
ATOM 597 C CA . SER A 1 77 ? 6.918 3.615 6.188 1 87.81 77 SER A CA 1
ATOM 598 C C . SER A 1 77 ? 8.125 4.191 5.453 1 87.81 77 SER A C 1
ATOM 600 O O . SER A 1 77 ? 8.062 4.434 4.246 1 87.81 77 SER A O 1
ATOM 602 N N . SER A 1 78 ? 9.133 4.438 6.273 1 80.5 78 SER A N 1
ATOM 603 C CA . SER A 1 78 ? 10.336 5.051 5.719 1 80.5 78 SER A CA 1
ATOM 604 C C . SER A 1 78 ? 11.039 4.109 4.746 1 80.5 78 SER A C 1
ATOM 606 O O . SER A 1 78 ? 11.852 4.547 3.93 1 80.5 78 SER A O 1
ATOM 608 N N . TRP A 1 79 ? 10.703 2.922 4.734 1 75.44 79 TRP A N 1
ATOM 609 C CA . TRP A 1 79 ? 11.43 1.949 3.926 1 75.44 79 TRP A CA 1
ATOM 610 C C . TRP A 1 79 ? 10.578 1.458 2.762 1 75.44 79 TRP A C 1
ATOM 612 O O . TRP A 1 79 ? 10.93 0.489 2.088 1 75.44 79 TRP A O 1
ATOM 622 N N . CYS A 1 80 ? 9.539 1.988 2.537 1 82.81 80 CYS A N 1
ATOM 623 C CA . CYS A 1 80 ? 8.703 1.619 1.402 1 82.81 80 CYS A CA 1
ATOM 624 C C . CYS A 1 80 ? 8.891 2.592 0.244 1 82.81 80 CYS A C 1
ATOM 626 O O . CYS A 1 80 ? 8.727 3.801 0.409 1 82.81 80 CYS A O 1
ATOM 628 N N . ALA A 1 81 ? 9.188 2.127 -0.929 1 80.75 81 ALA A N 1
ATOM 629 C CA . ALA A 1 81 ? 9.539 2.947 -2.086 1 80.75 81 ALA A CA 1
ATOM 630 C C . ALA A 1 81 ? 8.359 3.809 -2.525 1 80.75 81 ALA A C 1
ATOM 632 O O . ALA A 1 81 ? 8.523 4.992 -2.822 1 80.75 81 ALA A O 1
ATOM 633 N N . HIS A 1 82 ? 7.242 3.207 -2.621 1 86 82 HIS A N 1
ATOM 634 C CA . HIS A 1 82 ? 6.062 3.963 -3.02 1 86 82 HIS A CA 1
ATOM 635 C C . HIS A 1 82 ? 5.719 5.031 -1.988 1 86 82 HIS A C 1
ATOM 637 O O . HIS A 1 82 ? 5.254 6.117 -2.344 1 86 82 HIS A O 1
ATOM 643 N N . CYS A 1 83 ? 5.898 4.742 -0.715 1 90.94 83 CYS A N 1
ATOM 644 C CA . CYS A 1 83 ? 5.695 5.723 0.344 1 90.94 83 CYS A CA 1
ATOM 645 C C . CYS A 1 83 ? 6.684 6.875 0.219 1 90.94 83 CYS A C 1
ATOM 647 O O . CYS A 1 83 ? 6.301 8.039 0.309 1 90.94 83 CYS A O 1
ATOM 649 N N . HIS A 1 84 ? 7.828 6.516 -0.057 1 86.19 84 HIS A N 1
ATOM 650 C CA . HIS A 1 84 ? 8.875 7.52 -0.183 1 86.19 84 HIS A CA 1
ATOM 651 C C . HIS A 1 84 ? 8.609 8.453 -1.358 1 86.19 84 HIS A C 1
ATOM 653 O O . HIS A 1 84 ? 8.875 9.656 -1.276 1 86.19 84 HIS A O 1
ATOM 659 N N . LYS A 1 85 ? 8.078 7.98 -2.383 1 86.94 85 LYS A N 1
ATOM 660 C CA . LYS A 1 85 ? 7.793 8.75 -3.592 1 86.94 85 LYS A CA 1
ATOM 661 C C . LYS A 1 85 ? 6.82 9.891 -3.305 1 86.94 85 LYS A C 1
ATOM 663 O O . LYS A 1 85 ? 6.82 10.898 -4.004 1 86.94 85 LYS A O 1
ATOM 668 N N . MET A 1 86 ? 6.035 9.727 -2.342 1 94.25 86 MET A N 1
ATOM 669 C CA . MET A 1 86 ? 4.988 10.703 -2.059 1 94.25 86 MET A CA 1
ATOM 670 C C . MET A 1 86 ? 5.488 11.773 -1.093 1 94.25 86 MET A C 1
ATOM 672 O O . MET A 1 86 ? 4.84 12.805 -0.911 1 94.25 86 MET A O 1
ATOM 676 N N . PHE A 1 87 ? 6.641 11.562 -0.53 1 93 87 PHE A N 1
ATOM 677 C CA . PHE A 1 87 ? 7.145 12.43 0.534 1 93 87 PHE A CA 1
ATOM 678 C C . PHE A 1 87 ? 7.336 13.852 0.03 1 93 87 PHE A C 1
ATOM 680 O O . PHE A 1 87 ? 6.844 14.805 0.641 1 93 87 PHE A O 1
ATOM 687 N N . PRO A 1 88 ? 7.969 14.094 -1.134 1 93.5 88 PRO A N 1
ATOM 688 C CA . PRO A 1 88 ? 8.156 15.469 -1.604 1 93.5 88 PRO A CA 1
ATOM 689 C C . PRO A 1 88 ? 6.832 16.203 -1.822 1 93.5 88 PRO A C 1
ATOM 691 O O . PRO A 1 88 ? 6.707 17.375 -1.465 1 93.5 88 PRO A O 1
ATOM 694 N N . SER A 1 89 ? 5.883 15.531 -2.389 1 96.12 89 SER A N 1
ATOM 695 C CA . SER A 1 89 ? 4.574 16.141 -2.6 1 96.12 89 SER A CA 1
ATOM 696 C C . SER A 1 89 ? 3.91 16.5 -1.275 1 96.12 89 SER A C 1
ATOM 698 O O . SER A 1 89 ? 3.299 17.562 -1.147 1 96.12 89 SER A O 1
ATOM 700 N N . PHE A 1 90 ? 4.105 15.641 -0.37 1 97.19 90 PHE A N 1
ATOM 701 C CA . PHE A 1 90 ? 3.506 15.852 0.943 1 97.19 90 PHE A CA 1
ATOM 702 C C . PHE A 1 90 ? 4.125 17.062 1.631 1 97.19 90 PHE A C 1
ATOM 704 O O . PHE A 1 90 ? 3.41 17.891 2.207 1 97.19 90 PHE A O 1
ATOM 711 N N . VAL A 1 91 ? 5.379 17.188 1.531 1 96.12 91 VAL A N 1
ATOM 712 C CA . VAL A 1 91 ? 6.105 18.312 2.104 1 96.12 91 VAL A CA 1
ATOM 713 C C . VAL A 1 91 ? 5.711 19.594 1.385 1 96.12 91 VAL A C 1
ATOM 715 O O . VAL A 1 91 ? 5.441 20.625 2.023 1 96.12 91 VAL A O 1
ATOM 718 N N . SER A 1 92 ? 5.664 19.516 0.099 1 96.88 92 SER A N 1
ATOM 719 C CA . SER A 1 92 ? 5.285 20.688 -0.688 1 96.88 92 SER A CA 1
ATOM 720 C C . SER A 1 92 ? 3.895 21.188 -0.312 1 96.88 92 SER A C 1
ATOM 722 O O . SER A 1 92 ? 3.676 22.391 -0.169 1 96.88 92 SER A O 1
ATOM 724 N N . LEU A 1 93 ? 3 20.328 -0.125 1 97.75 93 LEU A N 1
ATOM 725 C CA . LEU A 1 93 ? 1.626 20.672 0.217 1 97.75 93 LEU A CA 1
ATOM 726 C C . LEU A 1 93 ? 1.547 21.25 1.627 1 97.75 93 LEU A C 1
ATOM 728 O O . LEU A 1 93 ? 0.735 22.141 1.896 1 97.75 93 LEU A O 1
ATOM 732 N N . SER A 1 94 ? 2.393 20.734 2.502 1 97.62 94 SER A N 1
ATOM 733 C CA . SER A 1 94 ? 2.42 21.266 3.859 1 97.62 94 SER A CA 1
ATOM 734 C C . SER A 1 94 ? 2.865 22.719 3.869 1 97.62 94 SER A C 1
ATOM 736 O O . SER A 1 94 ? 2.445 23.5 4.73 1 97.62 94 SER A O 1
ATOM 738 N N . LYS A 1 95 ? 3.684 23.109 2.979 1 97 95 LYS A N 1
ATOM 739 C CA . LYS A 1 95 ? 4.125 24.484 2.84 1 97 95 LYS A CA 1
ATOM 740 C C . LYS A 1 95 ? 3.049 25.344 2.17 1 97 95 LYS A C 1
ATOM 742 O O . LYS A 1 95 ? 2.857 26.5 2.531 1 97 95 LYS A O 1
ATOM 747 N N . GLN A 1 96 ? 2.371 24.766 1.234 1 97.19 96 GLN A N 1
ATOM 748 C CA . GLN A 1 96 ? 1.351 25.469 0.466 1 97.19 96 GLN A CA 1
ATOM 749 C C . GLN A 1 96 ? 0.119 25.75 1.319 1 97.19 96 GLN A C 1
ATOM 751 O O . GLN A 1 96 ? -0.535 26.781 1.15 1 97.19 96 GLN A O 1
ATOM 756 N N . TYR A 1 97 ? -0.213 24.859 2.197 1 97.25 97 TYR A N 1
ATOM 757 C CA . TYR A 1 97 ? -1.371 25 3.072 1 97.25 97 TYR A CA 1
ATOM 758 C C . TYR A 1 97 ? -0.959 24.938 4.539 1 97.25 97 TYR A C 1
ATOM 760 O O . TYR A 1 97 ? -1.286 23.969 5.234 1 97.25 97 TYR A O 1
ATOM 768 N N . PRO A 1 98 ? -0.394 25.938 5.062 1 96.06 98 PRO A N 1
ATOM 769 C CA . PRO A 1 98 ? 0.247 25.922 6.379 1 96.06 98 PRO A CA 1
ATOM 770 C C . PRO A 1 98 ? -0.761 25.906 7.527 1 96.06 98 PRO A C 1
ATOM 772 O O . PRO A 1 98 ? -0.385 25.656 8.68 1 96.06 98 PRO A O 1
ATOM 775 N N . ARG A 1 99 ? -1.983 26.141 7.309 1 95.5 99 ARG A N 1
ATOM 776 C CA . ARG A 1 99 ? -2.988 26.141 8.367 1 95.5 99 ARG A CA 1
ATOM 777 C C . ARG A 1 99 ? -3.406 24.719 8.727 1 95.5 99 ARG A C 1
ATOM 779 O O . ARG A 1 99 ? -4.062 24.484 9.742 1 95.5 99 ARG A O 1
ATOM 786 N N . LEU A 1 100 ? -3.078 23.828 7.855 1 97.56 100 LEU A N 1
ATOM 787 C CA . LEU A 1 100 ? -3.326 22.406 8.141 1 97.56 100 LEU A CA 1
ATOM 788 C C . LEU A 1 100 ? -2.178 21.812 8.945 1 97.56 100 LEU A C 1
ATOM 790 O O . LEU A 1 100 ? -1.059 22.328 8.922 1 97.56 100 LEU A O 1
ATOM 794 N N . ARG A 1 101 ? -2.473 20.781 9.648 1 98 101 ARG A N 1
ATOM 795 C CA . ARG A 1 101 ? -1.442 20 10.328 1 98 101 ARG A CA 1
ATOM 796 C C . ARG A 1 101 ? -1.17 18.688 9.586 1 98 101 ARG A C 1
ATOM 798 O O . ARG A 1 101 ? -2.088 18.078 9.031 1 98 101 ARG A O 1
ATOM 805 N N . TYR A 1 102 ? 0.079 18.328 9.648 1 98.5 102 TYR A N 1
ATOM 806 C CA . TYR A 1 102 ? 0.523 17.156 8.898 1 98.5 102 TYR A CA 1
ATOM 807 C C . TYR A 1 102 ? 1.246 16.156 9.805 1 98.5 102 TYR A C 1
ATOM 809 O O . TYR A 1 102 ? 1.926 16.562 10.75 1 98.5 102 TYR A O 1
ATOM 817 N N . ALA A 1 103 ? 1.06 14.914 9.469 1 98.06 103 ALA A N 1
ATOM 818 C CA . ALA A 1 103 ? 1.784 13.891 10.211 1 98.06 103 ALA A CA 1
ATOM 819 C C . ALA A 1 103 ? 2.268 12.781 9.281 1 98.06 103 ALA A C 1
ATOM 821 O O . ALA A 1 103 ? 1.556 12.383 8.352 1 98.06 103 ALA A O 1
ATOM 822 N N . LEU A 1 104 ? 3.43 12.352 9.484 1 96.81 104 LEU A N 1
ATOM 823 C CA . LEU A 1 104 ? 3.973 11.133 8.898 1 96.81 104 LEU A CA 1
ATOM 824 C C . LEU A 1 104 ? 3.898 9.977 9.891 1 96.81 104 LEU A C 1
ATOM 826 O O . LEU A 1 104 ? 4.648 9.945 10.867 1 96.81 104 LEU A O 1
ATOM 830 N N . ALA A 1 105 ? 3.008 9.031 9.609 1 96.5 105 ALA A N 1
ATOM 831 C CA . ALA A 1 105 ? 2.795 7.918 10.531 1 96.5 105 ALA A CA 1
ATOM 832 C C . ALA A 1 105 ? 3.496 6.656 10.047 1 96.5 105 ALA A C 1
ATOM 834 O O . ALA A 1 105 ? 3.234 6.18 8.938 1 96.5 105 ALA A O 1
ATOM 835 N N . GLN A 1 106 ? 4.363 6.156 10.844 1 93.44 106 GLN A N 1
ATOM 836 C CA . GLN A 1 106 ? 5.031 4.883 10.586 1 93.44 106 GLN A CA 1
ATOM 837 C C . GLN A 1 106 ? 4.16 3.707 11.016 1 93.44 106 GLN A C 1
ATOM 839 O O . GLN A 1 106 ? 4.027 3.432 12.211 1 93.44 106 GLN A O 1
ATOM 844 N N . VAL A 1 107 ? 3.709 2.971 10.047 1 92.56 107 VAL A N 1
ATOM 845 C CA . VAL A 1 107 ? 2.666 1.995 10.352 1 92.56 107 VAL A CA 1
ATOM 846 C C . VAL A 1 107 ? 3.295 0.725 10.922 1 92.56 107 VAL A C 1
ATOM 848 O O . VAL A 1 107 ? 2.602 -0.106 11.508 1 92.56 107 VAL A O 1
ATOM 851 N N . ASP A 1 108 ? 4.559 0.604 10.891 1 84.25 108 ASP A N 1
ATOM 852 C CA . ASP A 1 108 ? 5.266 -0.636 11.195 1 84.25 108 ASP A CA 1
ATOM 853 C C . ASP A 1 108 ? 5.027 -1.063 12.641 1 84.25 108 ASP A C 1
ATOM 855 O O . ASP A 1 108 ? 4.992 -2.258 12.945 1 84.25 108 ASP A O 1
ATOM 859 N N . TYR A 1 109 ? 4.773 -0.141 13.508 1 81.94 109 TYR A N 1
ATOM 860 C CA . TYR A 1 109 ? 4.66 -0.502 14.914 1 81.94 109 TYR A CA 1
ATOM 861 C C . TYR A 1 109 ? 3.328 -0.042 15.492 1 81.94 109 TYR A C 1
ATOM 863 O O . TYR A 1 109 ? 3.188 0.101 16.703 1 81.94 109 TYR A O 1
ATOM 871 N N . MET A 1 110 ? 2.428 0.189 14.688 1 91.25 110 MET A N 1
ATOM 872 C CA . MET A 1 110 ? 1.111 0.634 15.141 1 91.25 110 MET A CA 1
ATOM 873 C C . MET A 1 110 ? 0.077 -0.475 14.977 1 91.25 110 MET A C 1
ATOM 875 O O . MET A 1 110 ? 0.254 -1.379 14.156 1 91.25 110 MET A O 1
ATOM 879 N N . HIS A 1 111 ? -0.927 -0.389 15.812 1 90.19 111 HIS A N 1
ATOM 880 C CA . HIS A 1 111 ? -1.969 -1.409 15.781 1 90.19 111 HIS A CA 1
ATOM 881 C C . 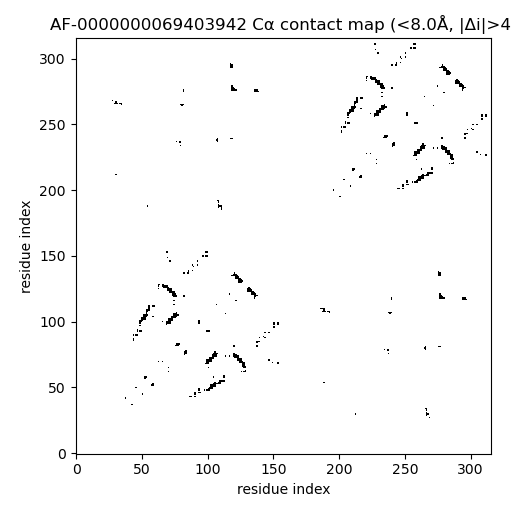HIS A 1 111 ? -3.355 -0.779 15.703 1 90.19 111 HIS A C 1
ATOM 883 O O . HIS A 1 111 ? -3.988 -0.799 14.641 1 90.19 111 HIS A O 1
ATOM 889 N N . GLU A 1 112 ? -3.783 -0.079 16.734 1 90.44 112 GLU A N 1
ATOM 890 C CA . GLU A 1 112 ? -5.129 0.484 16.797 1 90.44 112 GLU A CA 1
ATOM 891 C C . GLU A 1 112 ? -5.285 1.652 15.828 1 90.44 112 GLU A C 1
ATOM 893 O O . GLU A 1 112 ? -6.324 1.788 15.18 1 90.44 112 GLU A O 1
ATOM 898 N N . GLY A 1 113 ? -4.34 2.438 15.742 1 90.88 113 GLY A N 1
ATOM 899 C CA . GLY A 1 113 ? -4.387 3.645 14.93 1 90.88 113 GLY A CA 1
ATOM 900 C C . GLY A 1 113 ? -4.375 3.361 13.438 1 90.88 113 GLY A C 1
ATOM 901 O O . GLY A 1 113 ? -4.695 4.238 12.633 1 90.88 113 GLY A O 1
ATOM 902 N N . VAL A 1 114 ? -3.996 2.156 13.148 1 90.75 114 VAL A N 1
ATOM 903 C CA . VAL A 1 114 ? -3.889 1.823 11.727 1 90.75 114 VAL A CA 1
ATOM 904 C C . VAL A 1 114 ? -4.941 0.779 11.367 1 90.75 114 VAL A C 1
ATOM 906 O O . VAL A 1 114 ? -4.844 0.129 10.32 1 90.75 114 VAL A O 1
ATOM 909 N N . ARG A 1 115 ? -5.887 0.737 12.289 1 88.88 115 ARG A N 1
ATOM 910 C CA . ARG A 1 115 ? -7.012 -0.124 11.938 1 88.88 115 ARG A CA 1
ATOM 911 C C . ARG A 1 115 ? -7.719 0.378 10.688 1 88.88 115 ARG A C 1
ATOM 913 O O . ARG A 1 115 ? -8.008 1.571 10.562 1 88.88 115 ARG A O 1
ATOM 920 N N . GLY A 1 116 ? -7.898 -0.373 9.742 1 89.75 116 GLY A N 1
ATOM 921 C CA . GLY A 1 116 ? -8.539 0.018 8.5 1 89.75 116 GLY A CA 1
ATOM 922 C C . GLY A 1 116 ? -7.555 0.38 7.406 1 89.75 116 GLY A C 1
ATOM 923 O O . GLY A 1 116 ? -7.949 0.646 6.27 1 89.75 116 GLY A O 1
ATOM 924 N N . ILE A 1 117 ? -6.312 0.547 7.828 1 94.12 117 ILE A N 1
ATOM 925 C CA . ILE A 1 117 ? -5.258 0.755 6.84 1 94.12 117 ILE A CA 1
ATOM 926 C C . ILE A 1 117 ? -4.715 -0.593 6.371 1 94.12 117 ILE A C 1
ATOM 928 O O . ILE A 1 117 ? -4.035 -1.292 7.129 1 94.12 117 ILE A O 1
ATOM 932 N N . THR A 1 118 ? -4.977 -0.964 5.152 1 93.31 118 THR A N 1
ATOM 933 C CA . THR A 1 118 ? -4.602 -2.295 4.688 1 93.31 118 THR A CA 1
ATOM 934 C C . THR A 1 118 ? -3.523 -2.207 3.609 1 93.31 118 THR A C 1
ATOM 936 O O . THR A 1 118 ? -2.947 -3.223 3.215 1 93.31 118 THR A O 1
ATOM 939 N N . CYS A 1 119 ? -3.227 -0.993 3.113 1 95.5 119 CYS A N 1
ATOM 940 C CA . CYS A 1 119 ? -2.166 -0.796 2.133 1 95.5 119 CYS A CA 1
ATOM 941 C C . CYS A 1 119 ? -1.509 0.568 2.305 1 95.5 119 CYS A C 1
ATOM 943 O O . CYS A 1 119 ? -2.082 1.464 2.928 1 95.5 119 CYS A O 1
ATOM 945 N N . THR A 1 120 ? -0.305 0.647 1.819 1 95.06 120 THR A N 1
ATOM 946 C CA . THR A 1 120 ? 0.429 1.9 1.954 1 95.06 120 THR A CA 1
ATOM 947 C C . THR A 1 120 ? 1.021 2.326 0.614 1 95.06 120 THR A C 1
ATOM 949 O O . THR A 1 120 ? 1.342 1.482 -0.226 1 95.06 120 THR A O 1
ATOM 952 N N . PRO A 1 121 ? 1.109 3.629 0.474 1 96.19 121 PRO A N 1
ATOM 953 C CA . PRO A 1 121 ? 0.671 4.676 1.397 1 96.19 121 PRO A CA 1
ATOM 954 C C . PRO A 1 121 ? -0.848 4.82 1.452 1 96.19 121 PRO A C 1
ATOM 956 O O . PRO A 1 121 ? -1.532 4.555 0.46 1 96.19 121 PRO A O 1
ATOM 959 N N . THR A 1 122 ? -1.354 5.188 2.57 1 97.56 122 THR A N 1
ATOM 960 C CA . THR A 1 122 ? -2.727 5.621 2.811 1 97.56 122 THR A CA 1
ATOM 961 C C . THR A 1 122 ? -2.75 6.992 3.475 1 97.56 122 THR A C 1
ATOM 963 O O . THR A 1 122 ? -1.922 7.285 4.34 1 97.56 122 THR A O 1
ATOM 966 N N . PHE A 1 123 ? -3.662 7.84 3.074 1 98.44 123 PHE A N 1
ATOM 967 C CA . PHE A 1 123 ? -3.83 9.172 3.641 1 98.44 123 PHE A CA 1
ATOM 968 C C . PHE A 1 123 ? -5.188 9.305 4.32 1 98.44 123 PHE A C 1
ATOM 970 O O . PHE A 1 123 ? -6.195 8.812 3.807 1 98.44 123 PHE A O 1
ATOM 977 N N . ALA A 1 124 ? -5.148 9.969 5.434 1 98.5 124 ALA A N 1
ATOM 978 C CA . ALA A 1 124 ? -6.395 10.219 6.152 1 98.5 124 ALA A CA 1
ATOM 979 C C . ALA A 1 124 ? -6.477 11.664 6.625 1 98.5 124 ALA A C 1
ATOM 981 O O . ALA A 1 124 ? -5.453 12.281 6.938 1 98.5 124 ALA A O 1
ATOM 982 N N . VAL A 1 125 ? -7.676 12.141 6.664 1 98.25 125 VAL A N 1
ATOM 983 C CA . VAL A 1 125 ? -7.953 13.484 7.16 1 98.25 125 VAL A CA 1
ATOM 984 C C . VAL A 1 125 ? -8.805 13.398 8.43 1 98.25 125 VAL A C 1
ATOM 986 O O . VAL A 1 125 ? -9.812 12.695 8.461 1 98.25 125 VAL A O 1
ATOM 989 N N . TYR A 1 126 ? -8.32 14.055 9.391 1 97.81 126 TYR A N 1
ATOM 990 C CA . TYR A 1 126 ? -9.031 14.086 10.664 1 97.81 126 TYR A CA 1
ATOM 991 C C . TYR A 1 126 ? -9.492 15.5 11 1 97.81 126 TYR A C 1
ATOM 993 O O . TYR A 1 126 ? -8.758 16.469 10.766 1 97.81 126 TYR A O 1
ATOM 1001 N N . ARG A 1 127 ? -10.672 15.625 11.547 1 96.44 127 ARG A N 1
ATOM 1002 C CA . ARG A 1 127 ? -11.242 16.828 12.125 1 96.44 127 ARG A CA 1
ATOM 1003 C C . ARG A 1 127 ? -11.922 16.531 13.461 1 96.44 127 ARG A C 1
ATOM 1005 O O . ARG A 1 127 ? -12.719 15.594 13.562 1 96.44 127 ARG A O 1
ATOM 1012 N N . GLN A 1 128 ? -11.547 17.328 14.438 1 94.19 128 GLN A N 1
ATOM 1013 C CA . GLN A 1 128 ? -12.109 17.141 15.766 1 94.19 128 GLN A CA 1
ATOM 1014 C C . GLN A 1 128 ? -11.898 15.703 16.25 1 94.19 128 GLN A C 1
ATOM 1016 O O . GLN A 1 128 ? -12.812 15.094 16.812 1 94.19 128 GLN A O 1
ATOM 1021 N N . GLY A 1 129 ? -10.773 15.148 15.805 1 92.12 129 GLY A N 1
ATOM 1022 C CA . GLY A 1 129 ? -10.383 13.828 16.281 1 92.12 129 GLY A CA 1
ATOM 1023 C C . GLY A 1 129 ? -11.062 12.703 15.523 1 92.12 129 GLY A C 1
ATOM 1024 O O . GLY A 1 129 ? -10.844 11.523 15.828 1 92.12 129 GLY A O 1
ATOM 1025 N N . LYS A 1 130 ? -11.875 13.055 14.516 1 94.94 130 LYS A N 1
ATOM 1026 C CA . LYS A 1 130 ? -12.602 12.055 13.742 1 94.94 130 LYS A CA 1
ATOM 1027 C C . LYS A 1 130 ? -12.078 11.977 12.312 1 94.94 130 LYS A C 1
ATOM 1029 O O . LYS A 1 130 ? -11.781 13 11.695 1 94.94 130 LYS A O 1
ATOM 1034 N N . LYS A 1 131 ? -11.961 10.789 11.836 1 97.12 131 LYS A N 1
ATOM 1035 C CA . LYS A 1 131 ? -11.57 10.602 10.445 1 97.12 131 LYS A CA 1
ATOM 1036 C C . LYS A 1 131 ? -12.688 11.031 9.492 1 97.12 131 LYS A C 1
ATOM 1038 O O . LYS A 1 131 ? -13.766 10.445 9.508 1 97.12 131 LYS A O 1
ATOM 1043 N N . VAL A 1 132 ? -12.461 11.961 8.625 1 97.12 132 VAL A N 1
ATOM 1044 C CA . VAL A 1 132 ? -13.523 12.5 7.77 1 97.12 132 VAL A CA 1
ATOM 1045 C C . VAL A 1 132 ? -13.258 12.102 6.316 1 97.12 132 VAL A C 1
ATOM 1047 O O . VAL A 1 132 ? -14.141 12.234 5.465 1 97.12 132 VAL A O 1
ATOM 1050 N N . ASP A 1 133 ? -12.07 11.664 5.98 1 97.62 133 ASP A N 1
ATOM 1051 C CA . ASP A 1 133 ? -11.695 11.219 4.641 1 97.62 133 ASP A CA 1
ATOM 1052 C C . ASP A 1 133 ? -10.523 10.25 4.688 1 97.62 133 ASP A C 1
ATOM 1054 O O . ASP A 1 133 ? -9.711 10.289 5.617 1 97.62 133 ASP A O 1
ATOM 1058 N N . GLN A 1 134 ? -10.414 9.383 3.738 1 98 134 GLN A N 1
ATOM 1059 C CA . GLN A 1 134 ? -9.305 8.445 3.58 1 98 134 GLN A CA 1
ATOM 1060 C C . GLN A 1 134 ? -9.141 8.039 2.119 1 98 134 GLN A C 1
ATOM 1062 O O . GLN A 1 134 ? -10.125 7.793 1.42 1 98 134 GLN A O 1
ATOM 1067 N N . PHE A 1 135 ? -7.996 7.973 1.671 1 97.31 135 PHE A N 1
ATOM 1068 C CA . PHE A 1 135 ? -7.672 7.527 0.321 1 97.31 135 PHE A CA 1
ATOM 1069 C C . PHE A 1 135 ? -6.277 6.918 0.275 1 97.31 135 PHE A C 1
ATOM 1071 O O . PHE A 1 135 ? -5.512 7.027 1.235 1 97.31 135 PHE A O 1
ATOM 1078 N N . PHE A 1 136 ? -5.957 6.227 -0.74 1 96 136 PHE A N 1
ATOM 1079 C CA . PHE A 1 136 ? -4.707 5.473 -0.753 1 96 136 PHE A CA 1
ATOM 1080 C C . PHE A 1 136 ? -4.02 5.59 -2.107 1 96 136 PHE A C 1
ATOM 1082 O O . PHE A 1 136 ? -4.645 5.973 -3.098 1 96 136 PHE A O 1
ATOM 1089 N N . GLY A 1 137 ? -2.734 5.328 -2.066 1 95.81 137 GLY A N 1
ATOM 1090 C CA . GLY A 1 137 ? -1.985 5.172 -3.303 1 95.81 137 GLY A CA 1
ATOM 1091 C C . GLY A 1 137 ? -1.001 6.301 -3.549 1 95.81 137 GLY A C 1
ATOM 1092 O O . GLY A 1 137 ? -1.292 7.461 -3.252 1 95.81 137 GLY A O 1
ATOM 1093 N N . ALA A 1 138 ? 0.076 5.973 -4.125 1 94.44 138 ALA A N 1
ATOM 1094 C CA . ALA A 1 138 ? 1.092 6.949 -4.508 1 94.44 138 ALA A CA 1
ATOM 1095 C C . ALA A 1 138 ? 0.679 7.703 -5.77 1 94.44 138 ALA A C 1
ATOM 1097 O O . ALA A 1 138 ? 1.18 7.422 -6.859 1 94.44 138 ALA A O 1
ATOM 1098 N N . ASN A 1 139 ? -0.215 8.648 -5.629 1 96 139 ASN A N 1
ATOM 1099 C CA . ASN A 1 139 ? -0.759 9.516 -6.672 1 96 139 ASN A CA 1
ATOM 1100 C C . ASN A 1 139 ? -0.711 10.984 -6.266 1 96 139 ASN A C 1
ATOM 1102 O O . ASN A 1 139 ? -1.616 11.477 -5.586 1 96 139 ASN A O 1
ATOM 1106 N N . PRO A 1 140 ? 0.319 11.664 -6.691 1 96.56 140 PRO A N 1
ATOM 1107 C CA . PRO A 1 140 ? 0.503 13.055 -6.25 1 96.56 140 PRO A CA 1
ATOM 1108 C C . PRO A 1 140 ? -0.681 13.945 -6.609 1 96.56 140 PRO A C 1
ATOM 1110 O O . PRO A 1 140 ? -1.048 14.836 -5.832 1 96.56 140 PRO A O 1
ATOM 1113 N N . GLN A 1 141 ? -1.27 13.75 -7.77 1 97.38 141 GLN A N 1
ATOM 1114 C CA . GLN A 1 141 ? -2.393 14.586 -8.18 1 97.38 141 GLN A CA 1
ATOM 1115 C C . GLN A 1 141 ? -3.598 14.375 -7.27 1 97.38 141 GLN A C 1
ATOM 1117 O O . GLN A 1 141 ? -4.254 15.336 -6.859 1 97.38 141 GLN A O 1
ATOM 1122 N N . GLN A 1 142 ? -3.863 13.148 -7 1 97.75 142 GLN A N 1
ATOM 1123 C CA . GLN A 1 142 ? -4.961 12.859 -6.082 1 97.75 142 GLN A CA 1
ATOM 1124 C C . GLN A 1 142 ? -4.715 13.492 -4.719 1 97.75 142 GLN A C 1
ATOM 1126 O O . GLN A 1 142 ? -5.633 14.062 -4.121 1 97.75 142 GLN A O 1
ATOM 1131 N N . LEU A 1 143 ? -3.504 13.336 -4.215 1 98.25 143 LEU A N 1
ATOM 1132 C CA . LEU A 1 143 ? -3.143 13.93 -2.93 1 98.25 143 LEU A CA 1
ATOM 1133 C C . LEU A 1 143 ? -3.365 15.438 -2.941 1 98.25 143 LEU A C 1
ATOM 1135 O O . LEU A 1 143 ? -3.98 15.984 -2.025 1 98.25 143 LEU A O 1
ATOM 1139 N N . GLN A 1 144 ? -2.877 16.062 -3.957 1 98.06 144 GLN A N 1
ATOM 1140 C CA . GLN A 1 144 ? -3.037 17.516 -4.094 1 98.06 144 GLN A CA 1
ATOM 1141 C C . GLN A 1 144 ? -4.512 17.906 -4.117 1 98.06 144 GLN A C 1
ATOM 1143 O O . GLN A 1 144 ? -4.922 18.828 -3.42 1 98.06 144 GLN A O 1
ATOM 1148 N N . ASP A 1 145 ? -5.32 17.203 -4.914 1 98.19 145 ASP A N 1
ATOM 1149 C CA . ASP A 1 145 ? -6.742 17.5 -5.043 1 98.19 145 ASP A CA 1
ATOM 1150 C C . ASP A 1 145 ? -7.457 17.375 -3.699 1 98.19 145 ASP A C 1
ATOM 1152 O O . ASP A 1 145 ? -8.25 18.234 -3.328 1 98.19 145 ASP A O 1
ATOM 1156 N N . ARG A 1 146 ? -7.121 16.312 -2.998 1 98 146 ARG A N 1
ATOM 1157 C CA . ARG A 1 146 ? -7.797 16.062 -1.73 1 98 146 ARG A CA 1
ATOM 1158 C C . ARG A 1 146 ? -7.379 17.094 -0.675 1 98 146 ARG A C 1
ATOM 1160 O O . ARG A 1 146 ? -8.211 17.562 0.094 1 98 146 ARG A O 1
ATOM 1167 N N . ILE A 1 147 ? -6.121 17.438 -0.616 1 97.5 147 ILE A N 1
ATOM 1168 C CA . ILE A 1 147 ? -5.648 18.406 0.366 1 97.5 147 ILE A CA 1
ATOM 1169 C C . ILE A 1 147 ? -6.223 19.781 0.044 1 97.5 147 ILE A C 1
ATOM 1171 O O . ILE A 1 147 ? -6.621 20.516 0.948 1 97.5 147 ILE A O 1
ATOM 1175 N N . TRP A 1 148 ? -6.27 20.156 -1.214 1 96.75 148 TRP A N 1
ATOM 1176 C CA . TRP A 1 148 ? -6.91 21.406 -1.614 1 96.75 148 TRP A CA 1
ATOM 1177 C C . TRP A 1 148 ? -8.352 21.453 -1.12 1 96.75 148 TRP A C 1
ATOM 1179 O O . TRP A 1 148 ? -8.773 22.453 -0.535 1 96.75 148 TRP A O 1
ATOM 1189 N N . LEU A 1 149 ? -9.125 20.422 -1.323 1 96.56 149 LEU A N 1
ATOM 1190 C CA . LEU A 1 149 ? -10.508 20.344 -0.885 1 96.56 149 LEU A CA 1
ATOM 1191 C C . LEU A 1 149 ? -10.625 20.609 0.612 1 96.56 149 LEU A C 1
ATOM 1193 O O . LEU A 1 149 ? -11.445 21.422 1.043 1 96.56 149 LEU A O 1
ATOM 1197 N N . HIS A 1 150 ? -9.75 20 1.396 1 96.75 150 HIS A N 1
ATOM 1198 C CA . HIS A 1 150 ? -9.852 20.078 2.848 1 96.75 150 HIS A CA 1
ATOM 1199 C C . HIS A 1 150 ? -9.273 21.391 3.369 1 96.75 150 HIS A C 1
ATOM 1201 O O . HIS A 1 150 ? -9.523 21.766 4.512 1 96.75 150 HIS A O 1
ATOM 1207 N N . SER A 1 151 ? -8.461 22.016 2.611 1 95.12 151 SER A N 1
ATOM 1208 C CA . SER A 1 151 ? -7.914 23.312 2.988 1 95.12 151 SER A CA 1
ATOM 1209 C C . SER A 1 151 ? -8.977 24.406 2.906 1 95.12 151 SER A C 1
ATOM 1211 O O . SER A 1 151 ? -8.836 25.469 3.52 1 95.12 151 SER A O 1
ATOM 1213 N N . GLN A 1 152 ? -10.039 24.125 2.066 1 89.94 152 GLN A N 1
ATOM 1214 C CA . GLN A 1 152 ? -11.102 25.109 1.896 1 89.94 152 GLN A CA 1
ATOM 1215 C C . GLN A 1 152 ? -11.992 25.172 3.131 1 89.94 152 GLN A C 1
ATOM 1217 O O . GLN A 1 152 ? -12.664 26.172 3.365 1 89.94 152 GLN A O 1
ATOM 1222 N N . ASP A 1 153 ? -12.109 24.141 3.816 1 80.94 153 ASP A N 1
ATOM 1223 C CA . ASP A 1 153 ? -12.977 24.047 4.988 1 80.94 153 ASP A CA 1
ATOM 1224 C C . ASP A 1 153 ? -12.328 24.719 6.199 1 80.94 153 ASP A C 1
ATOM 1226 O O . ASP A 1 153 ? -12.984 24.906 7.227 1 80.94 153 ASP A O 1
ATOM 1230 N N . VAL A 1 154 ? -11.055 24.969 6.105 1 73.62 154 VAL A N 1
ATOM 1231 C CA . VAL A 1 154 ? -10.352 25.594 7.219 1 73.62 154 VAL A CA 1
ATOM 1232 C C . VAL A 1 154 ? -10.617 27.109 7.215 1 73.62 154 VAL A C 1
ATOM 1234 O O . VAL A 1 154 ? -10.656 27.734 6.156 1 73.62 154 VAL A O 1
ATOM 1237 N N . GLY A 1 155 ? -11.781 27.531 7.727 1 57.94 155 GLY A N 1
ATOM 1238 C CA . GLY A 1 155 ? -12.188 28.938 7.797 1 57.94 155 GLY A CA 1
ATOM 1239 C C . GLY A 1 155 ? -11.016 29.891 7.719 1 57.94 155 GLY A C 1
ATOM 1240 O O . GLY A 1 155 ? -9.891 29.547 8.07 1 57.94 155 GLY A O 1
ATOM 1241 N N . GLN A 1 156 ? -11.062 30.781 6.535 1 50.03 156 GLN A N 1
ATOM 1242 C CA . GLN A 1 156 ? -10.164 31.922 6.438 1 50.03 156 GLN A CA 1
ATOM 1243 C C . GLN A 1 156 ? -10 32.625 7.785 1 50.03 156 GLN A C 1
ATOM 1245 O O . GLN A 1 156 ? -10.961 32.719 8.562 1 50.03 156 GLN A O 1
ATOM 1250 N N . PRO A 1 157 ? -8.664 32.75 8.234 1 45.47 157 PRO A N 1
ATOM 1251 C CA . PRO A 1 157 ? -8.609 33.594 9.438 1 45.47 157 PRO A CA 1
ATOM 1252 C C . PRO A 1 157 ? -9.609 34.75 9.414 1 45.47 157 PRO A C 1
ATOM 1254 O O . PRO A 1 157 ? -9.875 35.312 8.359 1 45.47 157 PRO A O 1
ATOM 1257 N N . SER A 1 158 ? -10.547 34.781 10.406 1 34.62 158 SER A N 1
ATOM 1258 C CA . SER A 1 158 ? -11.219 36.062 10.602 1 34.62 158 SER A CA 1
ATOM 1259 C C . SER A 1 158 ? -10.219 37.188 10.766 1 34.62 158 SER A C 1
ATOM 1261 O O . SER A 1 158 ? -9.141 37 11.336 1 34.62 158 SER A O 1
ATOM 1263 N N . MET B 1 1 ? -58.812 -38.094 49.75 1 29.75 1 MET B N 1
ATOM 1264 C CA . MET B 1 1 ? -57.5 -38.406 49.125 1 29.75 1 MET B CA 1
ATOM 1265 C C . MET B 1 1 ? -57.312 -37.562 47.875 1 29.75 1 MET B C 1
ATOM 1267 O O . MET B 1 1 ? -57.688 -37.969 46.781 1 29.75 1 MET B O 1
ATOM 1271 N N . VAL B 1 2 ? -57.562 -36.25 48.031 1 33.41 2 VAL B N 1
ATOM 1272 C CA . VAL B 1 2 ? -57.688 -35.25 46.969 1 33.41 2 VAL B CA 1
ATOM 1273 C C . VAL B 1 2 ? -56.312 -35 46.344 1 33.41 2 VAL B C 1
ATOM 1275 O O . VAL B 1 2 ? -55.344 -34.75 47.062 1 33.41 2 VAL B O 1
ATOM 1278 N N . ASP B 1 3 ? -55.969 -35.75 45.25 1 32.88 3 ASP B N 1
ATOM 1279 C CA . ASP B 1 3 ? -54.812 -35.781 44.375 1 32.88 3 ASP B CA 1
ATOM 1280 C C . ASP B 1 3 ? -54.594 -34.438 43.688 1 32.88 3 ASP B C 1
ATOM 1282 O O . ASP B 1 3 ? -55.469 -34 42.938 1 32.88 3 ASP B O 1
ATOM 1286 N N . ASN B 1 4 ? -54.062 -33.438 44.406 1 34.69 4 ASN B N 1
ATOM 1287 C CA . ASN B 1 4 ? -53.688 -32.125 43.906 1 34.69 4 ASN B CA 1
ATOM 1288 C C . ASN B 1 4 ? -52.75 -32.219 42.688 1 34.69 4 ASN B C 1
ATOM 1290 O O . ASN B 1 4 ? -51.719 -32.906 42.75 1 34.69 4 ASN B O 1
ATOM 1294 N N . GLY B 1 5 ? -53.25 -32.188 41.438 1 31.27 5 GLY B N 1
ATOM 1295 C CA . GLY B 1 5 ? -52.656 -32.188 40.125 1 31.27 5 GLY B CA 1
ATOM 1296 C C . GLY B 1 5 ? -51.656 -31.047 39.938 1 31.27 5 GLY B C 1
ATOM 1297 O O . GLY B 1 5 ? -52.062 -29.875 40.031 1 31.27 5 GLY B O 1
ATOM 1298 N N . ALA B 1 6 ? -50.375 -31.203 40.375 1 31.59 6 ALA B N 1
ATOM 1299 C CA . ALA B 1 6 ? -49.25 -30.281 40.188 1 31.59 6 ALA B CA 1
ATOM 1300 C C . ALA B 1 6 ? -49.062 -29.922 38.719 1 31.59 6 ALA B C 1
ATOM 1302 O O . ALA B 1 6 ? -48.906 -30.812 37.875 1 31.59 6 ALA B O 1
ATOM 1303 N N . ALA B 1 7 ? -49.781 -28.812 38.156 1 31.55 7 ALA B N 1
ATOM 1304 C CA . ALA B 1 7 ? -49.594 -28.219 36.844 1 31.55 7 ALA B CA 1
ATOM 1305 C C . ALA B 1 7 ? -48.125 -27.844 36.625 1 31.55 7 ALA B C 1
ATOM 1307 O O . ALA B 1 7 ? -47.562 -27.062 37.406 1 31.55 7 ALA B O 1
ATOM 1308 N N . LEU B 1 8 ? -47.281 -28.781 36.094 1 33.38 8 LEU B N 1
ATOM 1309 C CA . LEU B 1 8 ? -45.906 -28.578 35.656 1 33.38 8 LEU B CA 1
ATOM 1310 C C . LEU B 1 8 ? -45.812 -27.469 34.594 1 33.38 8 LEU B C 1
ATOM 1312 O O . LEU B 1 8 ? -46.375 -27.594 33.5 1 33.38 8 LEU B O 1
ATOM 1316 N N . GLN B 1 9 ? -46.031 -26.219 35 1 31.64 9 GLN B N 1
ATOM 1317 C CA . GLN B 1 9 ? -45.781 -25.109 34.094 1 31.64 9 GLN B CA 1
ATOM 1318 C C . GLN B 1 9 ? -44.344 -25.188 33.531 1 31.64 9 GLN B C 1
ATOM 1320 O O . GLN B 1 9 ? -43.375 -25.203 34.281 1 31.64 9 GLN B O 1
ATOM 1325 N N . HIS B 1 10 ? -44.25 -25.984 32.438 1 34.09 10 HIS B N 1
ATOM 1326 C CA . HIS B 1 10 ? -43 -25.984 31.656 1 34.09 10 HIS B CA 1
ATOM 1327 C C . HIS B 1 10 ? -42.688 -24.594 31.141 1 34.09 10 HIS B C 1
ATOM 1329 O O . HIS B 1 10 ? -43.344 -24.109 30.203 1 34.09 10 HIS B O 1
ATOM 1335 N N . ARG B 1 11 ? -42.406 -23.562 31.906 1 35.53 11 ARG B N 1
ATOM 1336 C CA . ARG B 1 11 ? -41.906 -22.312 31.344 1 35.53 11 ARG B CA 1
ATOM 1337 C C . ARG B 1 11 ? -40.625 -22.562 30.578 1 35.53 11 ARG B C 1
ATOM 1339 O O . ARG B 1 11 ? -39.594 -22.891 31.172 1 35.53 11 ARG B O 1
ATOM 1346 N N . GLY B 1 12 ? -40.719 -23.109 29.359 1 30.92 12 GLY B N 1
ATOM 1347 C CA . GLY B 1 12 ? -39.531 -23.234 28.484 1 30.92 12 GLY B CA 1
ATOM 1348 C C . GLY B 1 12 ? -38.875 -21.906 28.219 1 30.92 12 GLY B C 1
ATOM 1349 O O . GLY B 1 12 ? -39.438 -21.016 27.594 1 30.92 12 GLY B O 1
ATOM 1350 N N . GLY B 1 13 ? -38.25 -21.281 29.203 1 33.09 13 GLY B N 1
ATOM 1351 C CA . GLY B 1 13 ? -37.5 -20.094 28.859 1 33.09 13 GLY B CA 1
ATOM 1352 C C . GLY B 1 13 ? -36.5 -20.328 27.75 1 33.09 13 GLY B C 1
ATOM 1353 O O . GLY B 1 13 ? -35.75 -21.312 27.781 1 33.09 13 GLY B O 1
ATOM 1354 N N . TRP B 1 14 ? -36.875 -20.016 26.484 1 36.47 14 TRP B N 1
ATOM 1355 C CA . TRP B 1 14 ? -35.938 -19.953 25.359 1 36.47 14 TRP B CA 1
ATOM 1356 C C . TRP B 1 14 ? -34.719 -19.109 25.703 1 36.47 14 TRP B C 1
ATOM 1358 O O . TRP B 1 14 ? -34.844 -17.906 25.984 1 36.47 14 TRP B O 1
ATOM 1368 N N . ARG B 1 15 ? -33.719 -19.734 26.422 1 39.34 15 ARG B N 1
ATOM 1369 C CA . ARG B 1 15 ? -32.406 -19.094 26.484 1 39.34 15 ARG B CA 1
ATOM 1370 C C . ARG B 1 15 ? -31.938 -18.688 25.109 1 39.34 15 ARG B C 1
ATOM 1372 O O . ARG B 1 15 ? -31.75 -19.531 24.234 1 39.34 15 ARG B O 1
ATOM 1379 N N . SER B 1 16 ? -32.438 -17.5 24.625 1 35.38 16 SER B N 1
ATOM 1380 C CA . SER B 1 16 ? -31.766 -16.938 23.453 1 35.38 16 SER B CA 1
ATOM 1381 C C . SER B 1 16 ? -30.25 -16.953 23.609 1 35.38 16 SER B C 1
ATOM 1383 O O . SER B 1 16 ? -29.703 -16.328 24.531 1 35.38 16 SER B O 1
ATOM 1385 N N . LEU B 1 17 ? -29.609 -18.062 23.344 1 36.41 17 LEU B N 1
ATOM 1386 C CA . LEU B 1 17 ? -28.156 -18.141 23.234 1 36.41 17 LEU B CA 1
ATOM 1387 C C . LEU B 1 17 ? -27.625 -17.062 22.297 1 36.41 17 LEU B C 1
ATOM 1389 O O . LEU B 1 17 ? -27.547 -17.281 21.078 1 36.41 17 LEU B O 1
ATOM 1393 N N . ARG B 1 18 ? -28.016 -15.883 22.359 1 36.88 18 ARG B N 1
ATOM 1394 C CA . ARG B 1 18 ? -27.234 -14.945 21.562 1 36.88 18 ARG B CA 1
ATOM 1395 C C . ARG B 1 18 ? -25.75 -15.055 21.906 1 36.88 18 ARG B C 1
ATOM 1397 O O . ARG B 1 18 ? -25.312 -14.594 22.969 1 36.88 18 ARG B O 1
ATOM 1404 N N . SER B 1 19 ? -25.047 -16.156 21.562 1 37.34 19 SER B N 1
ATOM 1405 C CA . SER B 1 19 ? -23.594 -16.062 21.656 1 37.34 19 SER B CA 1
ATOM 1406 C C . SER B 1 19 ? -23.078 -14.828 20.938 1 37.34 19 SER B C 1
ATOM 1408 O O . SER B 1 19 ? -23.422 -14.586 19.781 1 37.34 19 SER B O 1
ATOM 1410 N N . PRO B 1 20 ? -22.672 -13.781 21.609 1 39.06 20 PRO B N 1
ATOM 1411 C CA . PRO B 1 20 ? -22.016 -12.711 20.875 1 39.06 20 PRO B CA 1
ATOM 1412 C C . PRO B 1 20 ? -20.859 -13.219 20.016 1 39.06 20 PRO B C 1
ATOM 1414 O O . PRO B 1 20 ? -20.109 -14.109 20.438 1 39.06 20 PRO B O 1
ATOM 1417 N N . PHE B 1 21 ? -21.016 -13.258 18.672 1 33.25 21 PHE B N 1
ATOM 1418 C CA . PHE B 1 21 ? -19.875 -13.375 17.766 1 33.25 21 PHE B CA 1
ATOM 1419 C C . PHE B 1 21 ? -18.719 -12.516 18.25 1 33.25 21 PHE B C 1
ATOM 1421 O O . PHE B 1 21 ? -18.766 -11.289 18.156 1 33.25 21 PHE B O 1
ATOM 1428 N N . GLN B 1 22 ? -18.016 -12.938 19.297 1 30.14 22 GLN B N 1
ATOM 1429 C CA . GLN B 1 22 ? -16.734 -12.289 19.547 1 30.14 22 GLN B CA 1
ATOM 1430 C C . GLN B 1 22 ? -15.875 -12.281 18.281 1 30.14 22 GLN B C 1
ATOM 1432 O O . GLN B 1 22 ? -15.516 -13.344 17.766 1 30.14 22 GLN B O 1
ATOM 1437 N N . GLN B 1 23 ? -15.906 -11.281 17.516 1 30.62 23 GLN B N 1
ATOM 1438 C CA . GLN B 1 23 ? -14.875 -11.148 16.5 1 30.62 23 GLN B CA 1
ATOM 1439 C C . GLN B 1 23 ? -13.492 -11.438 17.062 1 30.62 23 GLN B C 1
ATOM 1441 O O . GLN B 1 23 ? -13.133 -10.938 18.125 1 30.62 23 GLN B O 1
ATOM 1446 N N . PRO B 1 24 ? -12.922 -12.562 16.766 1 30.33 24 PRO B N 1
ATOM 1447 C CA . PRO B 1 24 ? -11.555 -12.75 17.266 1 30.33 24 PRO B CA 1
ATOM 1448 C C . PRO B 1 24 ? -10.727 -11.477 17.203 1 30.33 24 PRO B C 1
ATOM 1450 O O . PRO B 1 24 ? -10.617 -10.852 16.156 1 30.33 24 PRO B O 1
ATOM 1453 N N . GLN B 1 25 ? -10.734 -10.672 18.25 1 29.47 25 GLN B N 1
ATOM 1454 C CA . GLN B 1 25 ? -9.711 -9.641 18.406 1 29.47 25 GLN B CA 1
ATOM 1455 C C . GLN B 1 25 ? -8.32 -10.195 18.109 1 29.47 25 GLN B C 1
ATOM 1457 O O . GLN B 1 25 ? -7.75 -10.93 18.922 1 29.47 25 GLN B O 1
ATOM 1462 N N . GLU B 1 26 ? -8.109 -10.672 17 1 31.09 26 GLU B N 1
ATOM 1463 C CA . GLU B 1 26 ? -6.684 -10.93 16.797 1 31.09 26 GLU B CA 1
ATOM 1464 C C . GLU B 1 26 ? -5.832 -9.781 17.328 1 31.09 26 GLU B C 1
ATOM 1466 O O . GLU B 1 26 ? -5.914 -8.656 16.844 1 31.09 26 GLU B O 1
ATOM 1471 N N . ARG B 1 27 ? -5.598 -9.875 18.625 1 30.67 27 ARG B N 1
ATOM 1472 C CA . ARG B 1 27 ? -4.625 -9.023 19.312 1 30.67 27 ARG B CA 1
ATOM 1473 C C . ARG B 1 27 ? -3.482 -8.641 18.375 1 30.67 27 ARG B C 1
ATOM 1475 O O . ARG B 1 27 ? -2.777 -9.508 17.859 1 30.67 27 ARG B O 1
ATOM 1482 N N . PHE B 1 28 ? -3.457 -7.578 17.75 1 29.47 28 PHE B N 1
ATOM 1483 C CA . PHE B 1 28 ? -2.252 -7.055 17.125 1 29.47 28 PHE B CA 1
ATOM 1484 C C . PHE B 1 28 ? -1.121 -6.934 18.141 1 29.47 28 PHE B C 1
ATOM 1486 O O . PHE B 1 28 ? -1.283 -6.301 19.172 1 29.47 28 PHE B O 1
ATOM 1493 N N . ALA B 1 29 ? -0.156 -7.895 18.328 1 29.25 29 ALA B N 1
ATOM 1494 C CA . ALA B 1 29 ? 1.005 -7.93 19.219 1 29.25 29 ALA B CA 1
ATOM 1495 C C . ALA B 1 29 ? 1.58 -6.531 19.422 1 29.25 29 ALA B C 1
ATOM 1497 O O . ALA B 1 29 ? 1.578 -5.711 18.5 1 29.25 29 ALA B O 1
ATOM 1498 N N . ALA B 1 30 ? 1.867 -6.051 20.594 1 29.25 30 ALA B N 1
ATOM 1499 C CA . ALA B 1 30 ? 2.395 -4.84 21.219 1 29.25 30 ALA B CA 1
ATOM 1500 C C . ALA B 1 30 ? 3.594 -4.301 20.453 1 29.25 30 ALA B C 1
ATOM 1502 O O . ALA B 1 30 ? 4.379 -5.07 19.891 1 29.25 30 ALA B O 1
ATOM 1503 N N . ALA B 1 31 ? 3.764 -2.984 20.234 1 30.88 31 ALA B N 1
ATOM 1504 C CA . ALA B 1 31 ? 4.695 -2.098 19.547 1 30.88 31 ALA B CA 1
ATOM 1505 C C . ALA B 1 31 ? 6.137 -2.373 19.969 1 30.88 31 ALA B C 1
ATOM 1507 O O . ALA B 1 31 ? 7.07 -1.742 19.469 1 30.88 31 ALA B O 1
ATOM 1508 N N . GLY B 1 32 ? 6.391 -2.783 21.125 1 31.59 32 GLY B N 1
ATOM 1509 C CA . GLY B 1 32 ? 7.754 -2.857 21.625 1 31.59 32 GLY B CA 1
ATOM 1510 C C . GLY B 1 32 ? 8.68 -3.637 20.719 1 31.59 32 GLY B C 1
ATOM 1511 O O . GLY B 1 32 ? 9.883 -3.723 20.969 1 31.59 32 GLY B O 1
ATOM 1512 N N . ASP B 1 33 ? 8.25 -4.832 20.312 1 32.31 33 ASP B N 1
ATOM 1513 C CA . ASP B 1 33 ? 9.266 -5.562 19.547 1 32.31 33 ASP B CA 1
ATOM 1514 C C . ASP B 1 33 ? 9.547 -4.875 18.219 1 32.31 33 ASP B C 1
ATOM 1516 O O . ASP B 1 33 ? 8.648 -4.707 17.391 1 32.31 33 ASP B O 1
ATOM 1520 N N . MET B 1 34 ? 10.367 -3.709 18.203 1 32.56 34 MET B N 1
ATOM 1521 C CA . MET B 1 34 ? 10.906 -3.414 16.875 1 32.56 34 MET B CA 1
ATOM 1522 C C . MET B 1 34 ? 10.742 -4.613 15.945 1 32.56 34 MET B C 1
ATOM 1524 O O . MET B 1 34 ? 10.914 -5.758 16.375 1 32.56 34 MET B O 1
ATOM 1528 N N . PRO B 1 35 ? 9.953 -4.52 14.875 1 35.44 35 PRO B N 1
ATOM 1529 C CA . PRO B 1 35 ? 10.023 -5.832 14.227 1 35.44 35 PRO B CA 1
ATOM 1530 C C . PRO B 1 35 ? 11.383 -6.508 14.406 1 35.44 35 PRO B C 1
ATOM 1532 O O . PRO B 1 35 ? 12.414 -5.883 14.172 1 35.44 35 PRO B O 1
ATOM 1535 N N . GLN B 1 36 ? 11.688 -7.086 15.586 1 37.12 36 GLN B N 1
ATOM 1536 C CA . GLN B 1 36 ? 12.82 -8 15.5 1 37.12 36 GLN B CA 1
ATOM 1537 C C . GLN B 1 36 ? 13.102 -8.391 14.055 1 37.12 36 GLN B C 1
ATOM 1539 O O . GLN B 1 36 ? 12.211 -8.344 13.203 1 37.12 36 GLN B O 1
ATOM 1544 N N . PRO B 1 37 ? 14.367 -8.172 13.531 1 37.19 37 PRO B N 1
ATOM 1545 C CA . PRO B 1 37 ? 14.422 -8.969 12.305 1 37.19 37 PRO B CA 1
ATOM 1546 C C . PRO B 1 37 ? 13.391 -10.094 12.281 1 37.19 37 PRO B C 1
ATOM 1548 O O . PRO B 1 37 ? 12.984 -10.586 13.344 1 37.19 37 PRO B O 1
ATOM 1551 N N . VAL B 1 38 ? 12.406 -10.07 11.445 1 35.88 38 VAL B N 1
ATOM 1552 C CA . VAL B 1 38 ? 11.578 -11.266 11.336 1 35.88 38 VAL B CA 1
ATOM 1553 C C . VAL B 1 38 ? 12.188 -12.391 12.164 1 35.88 38 VAL B C 1
ATOM 1555 O O . VAL B 1 38 ? 13.281 -12.883 11.852 1 35.88 38 VAL B O 1
ATOM 1558 N N . ARG B 1 39 ? 12.367 -12.375 13.477 1 36.88 39 ARG B N 1
ATOM 1559 C CA . ARG B 1 39 ? 12.812 -13.648 14.039 1 36.88 39 ARG B CA 1
ATOM 1560 C C . ARG B 1 39 ? 12.656 -14.773 13.031 1 36.88 39 ARG B C 1
ATOM 1562 O O . ARG B 1 39 ? 11.906 -14.648 12.055 1 36.88 39 ARG B O 1
ATOM 1569 N N . LYS B 1 40 ? 13.141 -16.016 13.375 1 34.84 40 LYS B N 1
ATOM 1570 C CA . LYS B 1 40 ? 12.984 -17.25 12.602 1 34.84 40 LYS B CA 1
ATOM 1571 C C . LYS B 1 40 ? 11.539 -17.422 12.148 1 34.84 40 LYS B C 1
ATOM 1573 O O . LYS B 1 40 ? 10.773 -18.156 12.773 1 34.84 40 LYS B O 1
ATOM 1578 N N . ALA B 1 41 ? 10.664 -16.344 12.391 1 37.97 41 ALA B N 1
ATOM 1579 C CA . ALA B 1 41 ? 9.43 -16.812 11.766 1 37.97 41 ALA B CA 1
ATOM 1580 C C . ALA B 1 41 ? 9.727 -17.828 10.664 1 37.97 41 ALA B C 1
ATOM 1582 O O . ALA B 1 41 ? 10.727 -17.688 9.945 1 37.97 41 ALA B O 1
ATOM 1583 N N . HIS B 1 42 ? 9.484 -18.828 10.828 1 39.62 42 HIS B N 1
ATOM 1584 C CA . HIS B 1 42 ? 9.633 -19.828 9.766 1 39.62 42 HIS B CA 1
ATOM 1585 C C . HIS B 1 42 ? 9.508 -19.172 8.383 1 39.62 42 HIS B C 1
ATOM 1587 O O . HIS B 1 42 ? 8.43 -18.719 8.008 1 39.62 42 HIS B O 1
ATOM 1593 N N . VAL B 1 43 ? 10.414 -18.078 8.109 1 49.31 43 VAL B N 1
ATOM 1594 C CA . VAL B 1 43 ? 10.5 -17.641 6.715 1 49.31 43 VAL B CA 1
ATOM 1595 C C . VAL B 1 43 ? 9.867 -18.703 5.816 1 49.31 43 VAL B C 1
ATOM 1597 O O . VAL B 1 43 ? 10.383 -19.828 5.719 1 49.31 43 VAL B O 1
ATOM 1600 N N . ALA B 1 44 ? 8.531 -18.812 5.961 1 57 44 ALA B N 1
ATOM 1601 C CA . ALA B 1 44 ? 7.938 -19.781 5.039 1 57 44 ALA B CA 1
ATOM 1602 C C . ALA B 1 44 ? 8.781 -19.922 3.773 1 57 44 ALA B C 1
ATOM 1604 O O . ALA B 1 44 ? 9.305 -18.922 3.258 1 57 44 ALA B O 1
ATOM 1605 N N . LYS B 1 45 ? 9.438 -20.844 3.682 1 72.62 45 LYS B N 1
ATOM 1606 C CA . LYS B 1 45 ? 10.133 -21.234 2.457 1 72.62 45 LYS B CA 1
ATOM 1607 C C . LYS B 1 45 ? 9.211 -21.125 1.246 1 72.62 45 LYS B C 1
ATOM 1609 O O . LYS B 1 45 ? 8.031 -21.484 1.33 1 72.62 45 LYS B O 1
ATOM 1614 N N . LEU B 1 46 ? 9.758 -20.516 0.288 1 85.38 46 LEU B N 1
ATOM 1615 C CA . LEU B 1 46 ? 9.008 -20.453 -0.959 1 85.38 46 LEU B CA 1
ATOM 1616 C C . LEU B 1 46 ? 8.594 -21.859 -1.406 1 85.38 46 LEU B C 1
ATOM 1618 O O . LEU B 1 46 ? 9.367 -22.797 -1.278 1 85.38 46 LEU B O 1
ATOM 1622 N N . THR B 1 47 ? 7.367 -22.016 -1.754 1 92.44 47 THR B N 1
ATOM 1623 C CA . THR B 1 47 ? 6.875 -23.266 -2.326 1 92.44 47 THR B CA 1
ATOM 1624 C C . THR B 1 47 ? 7.391 -23.453 -3.752 1 92.44 47 THR B C 1
ATOM 1626 O O . THR B 1 47 ? 7.836 -22.5 -4.383 1 92.44 47 THR B O 1
ATOM 1629 N N . PRO B 1 48 ? 7.453 -24.719 -4.324 1 94.56 48 PRO B N 1
ATOM 1630 C CA . PRO B 1 48 ? 8.016 -24.984 -5.652 1 94.56 48 PRO B CA 1
ATOM 1631 C C . PRO B 1 48 ? 7.301 -24.203 -6.758 1 94.56 48 PRO B C 1
ATOM 1633 O O . PRO B 1 48 ? 7.879 -23.969 -7.82 1 94.56 48 PRO B O 1
ATOM 1636 N N . ASN B 1 49 ? 6.062 -23.828 -6.57 1 97.19 49 ASN B N 1
ATOM 1637 C CA . ASN B 1 49 ? 5.309 -23.078 -7.578 1 97.19 49 ASN B CA 1
ATOM 1638 C C . ASN B 1 49 ? 5.34 -21.578 -7.316 1 97.19 49 ASN B C 1
ATOM 1640 O O . ASN B 1 49 ? 4.531 -20.828 -7.867 1 97.19 49 ASN B O 1
ATOM 1644 N N . MET B 1 50 ? 6.246 -21.141 -6.441 1 97.81 50 MET B N 1
ATOM 1645 C CA . MET B 1 50 ? 6.406 -19.719 -6.129 1 97.81 50 MET B CA 1
ATOM 1646 C C . MET B 1 50 ? 7.801 -19.234 -6.508 1 97.81 50 MET B C 1
ATOM 1648 O O . MET B 1 50 ? 8.797 -19.891 -6.195 1 97.81 50 MET B O 1
ATOM 1652 N N . THR B 1 51 ? 7.801 -18.062 -7.152 1 97.19 51 THR B N 1
ATOM 1653 C CA . THR B 1 51 ? 9.07 -17.5 -7.586 1 97.19 51 THR B CA 1
ATOM 1654 C C . THR B 1 51 ? 9.211 -16.062 -7.094 1 97.19 51 THR B C 1
ATOM 1656 O O . THR B 1 51 ? 8.234 -15.32 -7.039 1 97.19 51 THR B O 1
ATOM 1659 N N . GLY B 1 52 ? 10.445 -15.664 -6.75 1 95.62 52 GLY B N 1
ATOM 1660 C CA . GLY B 1 52 ? 10.75 -14.273 -6.457 1 95.62 52 GLY B CA 1
ATOM 1661 C C . GLY B 1 52 ? 11.047 -13.453 -7.699 1 95.62 52 GLY B C 1
ATOM 1662 O O . GLY B 1 52 ? 11.734 -13.93 -8.609 1 95.62 52 GLY B O 1
ATOM 1663 N N . VAL B 1 53 ? 10.5 -12.305 -7.777 1 96.44 53 VAL B N 1
ATOM 1664 C CA . VAL B 1 53 ? 10.68 -11.375 -8.891 1 96.44 53 VAL B CA 1
ATOM 1665 C C . VAL B 1 53 ? 11.172 -10.031 -8.367 1 96.44 53 VAL B C 1
ATOM 1667 O O . VAL B 1 53 ? 10.555 -9.438 -7.477 1 96.44 53 VAL B O 1
ATOM 1670 N N . ARG B 1 54 ? 12.312 -9.539 -8.969 1 94.31 54 ARG B N 1
ATOM 1671 C CA . ARG B 1 54 ? 12.875 -8.312 -8.43 1 94.31 54 ARG B CA 1
ATOM 1672 C C . ARG B 1 54 ? 13.016 -7.25 -9.516 1 94.31 54 ARG B C 1
ATOM 1674 O O . ARG B 1 54 ? 13.336 -6.094 -9.219 1 94.31 54 ARG B O 1
ATOM 1681 N N . THR B 1 55 ? 12.875 -7.645 -10.781 1 95.69 55 THR B N 1
ATOM 1682 C CA . THR B 1 55 ? 13.031 -6.707 -11.883 1 95.69 55 THR B CA 1
ATOM 1683 C C . THR B 1 55 ? 11.883 -6.832 -12.875 1 95.69 55 THR B C 1
ATOM 1685 O O . THR B 1 55 ? 11.18 -7.848 -12.891 1 95.69 55 THR B O 1
ATOM 1688 N N . ASP B 1 56 ? 11.789 -5.836 -13.648 1 97.12 56 ASP B N 1
ATOM 1689 C CA . ASP B 1 56 ? 10.797 -5.875 -14.719 1 97.12 56 ASP B CA 1
ATOM 1690 C C . ASP B 1 56 ? 11.062 -7.027 -15.68 1 97.12 56 ASP B C 1
ATOM 1692 O O . ASP B 1 56 ? 10.133 -7.684 -16.156 1 97.12 56 ASP B O 1
ATOM 1696 N N . GLU B 1 57 ? 12.305 -7.234 -15.938 1 96.94 57 GLU B N 1
ATOM 1697 C CA . GLU B 1 57 ? 12.688 -8.312 -16.844 1 96.94 57 GLU B CA 1
ATOM 1698 C C . GLU B 1 57 ? 12.289 -9.672 -16.281 1 96.94 57 GLU B C 1
ATOM 1700 O O . GLU B 1 57 ? 11.789 -10.531 -17.016 1 96.94 57 GLU B O 1
ATOM 1705 N N . GLN B 1 58 ? 12.539 -9.883 -15.008 1 97.56 58 GLN B N 1
ATOM 1706 C CA . GLN B 1 58 ? 12.18 -11.141 -14.359 1 97.56 58 GLN B CA 1
ATOM 1707 C C . GLN B 1 58 ? 10.672 -11.359 -14.406 1 97.56 58 GLN B C 1
ATOM 1709 O O . GLN B 1 58 ? 10.211 -12.484 -14.641 1 97.56 58 GLN B O 1
ATOM 1714 N N . LEU B 1 59 ? 9.891 -10.305 -14.227 1 97.75 59 LEU B N 1
ATOM 1715 C CA . LEU B 1 59 ? 8.438 -10.414 -14.289 1 97.75 59 LEU B CA 1
ATOM 1716 C C . LEU B 1 59 ? 7.98 -10.773 -15.695 1 97.75 59 LEU B C 1
ATOM 1718 O O . LEU B 1 59 ? 7.156 -11.68 -15.875 1 97.75 59 LEU B O 1
ATOM 1722 N N . SER B 1 60 ? 8.57 -10.062 -16.609 1 97.12 60 SER B N 1
ATOM 1723 C CA . SER B 1 60 ? 8.234 -10.328 -18.016 1 97.12 60 SER B CA 1
ATOM 1724 C C . SER B 1 60 ? 8.555 -11.766 -18.391 1 97.12 60 SER B C 1
ATOM 1726 O O . SER B 1 60 ? 7.746 -12.43 -19.047 1 97.12 60 SER B O 1
ATOM 1728 N N . GLN B 1 61 ? 9.664 -12.258 -18.047 1 97.81 61 GLN B N 1
ATOM 1729 C CA . GLN B 1 61 ? 10.07 -13.625 -18.344 1 97.81 61 GLN B CA 1
ATOM 1730 C C . GLN B 1 61 ? 9.133 -14.633 -17.688 1 97.81 61 GLN B C 1
ATOM 1732 O O . GLN B 1 61 ? 8.742 -15.625 -18.297 1 97.81 61 GLN B O 1
ATOM 1737 N N . LEU B 1 62 ? 8.805 -14.367 -16.438 1 97.75 62 LEU B N 1
ATOM 1738 C CA . LEU B 1 62 ? 7.883 -15.242 -15.711 1 97.75 62 LEU B CA 1
ATOM 1739 C C . LEU B 1 62 ? 6.555 -15.359 -16.453 1 97.75 62 LEU B C 1
ATOM 1741 O O . LEU B 1 62 ? 6.051 -16.469 -16.656 1 97.75 62 LEU B O 1
ATOM 1745 N N . LEU B 1 63 ? 6.047 -14.25 -16.891 1 97.56 63 LEU B N 1
ATOM 1746 C CA . LEU B 1 63 ? 4.738 -14.234 -17.547 1 97.56 63 LEU B CA 1
ATOM 1747 C C . LEU B 1 63 ? 4.801 -14.891 -18.922 1 97.56 63 LEU B C 1
ATOM 1749 O O . LEU B 1 63 ? 3.84 -15.531 -19.344 1 97.56 63 LEU B O 1
ATOM 1753 N N . GLN B 1 64 ? 5.918 -14.742 -19.594 1 97.06 64 GLN B N 1
ATOM 1754 C CA . GLN B 1 64 ? 6.094 -15.359 -20.891 1 97.06 64 GLN B CA 1
ATOM 1755 C C . GLN B 1 64 ? 6.199 -16.875 -20.781 1 97.06 64 GLN B C 1
ATOM 1757 O O . GLN B 1 64 ? 5.617 -17.609 -21.578 1 97.06 64 GLN B O 1
ATOM 1762 N N . ARG B 1 65 ? 6.859 -17.359 -19.797 1 96.88 65 ARG B N 1
ATOM 1763 C CA . ARG B 1 65 ? 7.074 -18.797 -19.625 1 96.88 65 ARG B CA 1
ATOM 1764 C C . ARG B 1 65 ? 5.828 -19.469 -19.062 1 96.88 65 ARG B C 1
ATOM 1766 O O . ARG B 1 65 ? 5.715 -20.703 -19.078 1 96.88 65 ARG B O 1
ATOM 1773 N N . SER B 1 66 ? 4.938 -18.594 -18.531 1 96.31 66 SER B N 1
ATOM 1774 C CA . SER B 1 66 ? 3.768 -19.125 -17.844 1 96.31 66 SER B CA 1
ATOM 1775 C C . SER B 1 66 ? 2.49 -18.844 -18.625 1 96.31 66 SER B C 1
ATOM 1777 O O . SER B 1 66 ? 1.432 -18.625 -18.031 1 96.31 66 SER B O 1
ATOM 1779 N N . ARG B 1 67 ? 2.502 -18.797 -19.922 1 93.56 67 ARG B N 1
ATOM 1780 C CA . ARG B 1 67 ? 1.377 -18.375 -20.75 1 93.56 67 ARG B CA 1
ATOM 1781 C C . ARG B 1 67 ? 0.208 -19.344 -20.609 1 93.56 67 ARG B C 1
ATOM 1783 O O . ARG B 1 67 ? -0.947 -18.969 -20.812 1 93.56 67 ARG B O 1
ATOM 1790 N N . ASN B 1 68 ? 0.459 -20.625 -20.203 1 93.31 68 ASN B N 1
ATOM 1791 C CA . ASN B 1 68 ? -0.597 -21.625 -20.078 1 93.31 68 ASN B CA 1
ATOM 1792 C C . ASN B 1 68 ? -1.088 -21.734 -18.625 1 93.31 68 ASN B C 1
ATOM 1794 O O . ASN B 1 68 ? -1.998 -22.5 -18.344 1 93.31 68 ASN B O 1
ATOM 1798 N N . ASP B 1 69 ? -0.47 -20.938 -17.75 1 95.69 69 ASP B N 1
ATOM 1799 C CA . ASP B 1 69 ? -0.797 -20.984 -16.328 1 95.69 69 ASP B CA 1
ATOM 1800 C C . ASP B 1 69 ? -1.51 -19.703 -15.891 1 95.69 69 ASP B C 1
ATOM 1802 O O . ASP B 1 69 ? -1.453 -18.688 -16.578 1 95.69 69 ASP B O 1
ATOM 1806 N N . THR B 1 70 ? -2.316 -19.859 -14.836 1 97.62 70 THR B N 1
ATOM 1807 C CA . THR B 1 70 ? -2.746 -18.688 -14.07 1 97.62 70 THR B CA 1
ATOM 1808 C C . THR B 1 70 ? -1.683 -18.281 -13.055 1 97.62 70 THR B C 1
ATOM 1810 O O . THR B 1 70 ? -1.237 -19.109 -12.25 1 97.62 70 THR B O 1
ATOM 1813 N N . VAL B 1 71 ? -1.213 -17.047 -13.156 1 98.31 71 VAL B N 1
ATOM 1814 C CA . VAL B 1 71 ? -0.13 -16.578 -12.297 1 98.31 71 VAL B CA 1
ATOM 1815 C C . VAL B 1 71 ? -0.667 -15.539 -11.312 1 98.31 71 VAL B C 1
ATOM 1817 O O . VAL B 1 71 ? -1.302 -14.562 -11.703 1 98.31 71 VAL B O 1
ATOM 1820 N N . LEU B 1 72 ? -0.474 -15.766 -10.055 1 98.62 72 LEU B N 1
ATOM 1821 C CA . LEU B 1 72 ? -0.776 -14.812 -8.992 1 98.62 72 LEU B CA 1
ATOM 1822 C C . LEU B 1 72 ? 0.486 -14.086 -8.539 1 98.62 72 LEU B C 1
ATOM 1824 O O . LEU B 1 72 ? 1.449 -14.719 -8.102 1 98.62 72 LEU B O 1
ATOM 1828 N N . VAL B 1 73 ? 0.44 -12.773 -8.641 1 98.44 73 VAL B N 1
ATOM 1829 C CA . VAL B 1 73 ? 1.603 -11.977 -8.25 1 98.44 73 VAL B CA 1
ATOM 1830 C C . VAL B 1 73 ? 1.263 -11.125 -7.027 1 98.44 73 VAL B C 1
ATOM 1832 O O . VAL B 1 73 ? 0.257 -10.414 -7.023 1 98.44 73 VAL B O 1
ATOM 1835 N N . ASN B 1 74 ? 2.027 -11.266 -6.004 1 97.69 74 ASN B N 1
ATOM 1836 C CA . ASN B 1 74 ? 2.01 -10.383 -4.836 1 97.69 74 ASN B CA 1
ATOM 1837 C C . ASN B 1 74 ? 3.014 -9.242 -4.977 1 97.69 74 ASN B C 1
ATOM 1839 O O . ASN B 1 74 ? 4.223 -9.453 -4.855 1 97.69 74 ASN B O 1
ATOM 1843 N N . PHE B 1 75 ? 2.52 -8.055 -5.281 1 96.94 75 PHE B N 1
ATOM 1844 C CA . PHE B 1 75 ? 3.365 -6.871 -5.359 1 96.94 75 PHE B CA 1
ATOM 1845 C C . PHE B 1 75 ? 3.553 -6.246 -3.982 1 96.94 75 PHE B C 1
ATOM 1847 O O . PHE B 1 75 ? 2.598 -5.738 -3.393 1 96.94 75 PHE B O 1
ATOM 1854 N N . GLY B 1 76 ? 4.734 -6.309 -3.477 1 94.38 76 GLY B N 1
ATOM 1855 C CA . GLY B 1 76 ? 5.078 -5.801 -2.156 1 94.38 76 GLY B CA 1
ATOM 1856 C C . GLY B 1 76 ? 6.562 -5.531 -1.99 1 94.38 76 GLY B C 1
ATOM 1857 O O . GLY B 1 76 ? 7.242 -5.156 -2.947 1 94.38 76 GLY B O 1
ATOM 1858 N N . SER B 1 77 ? 6.973 -5.602 -0.773 1 87.75 77 SER B N 1
ATOM 1859 C CA . SER B 1 77 ? 8.383 -5.496 -0.414 1 87.75 77 SER B CA 1
ATOM 1860 C C . SER B 1 77 ? 8.68 -6.238 0.885 1 87.75 77 SER B C 1
ATOM 1862 O O . SER B 1 77 ? 7.805 -6.383 1.737 1 87.75 77 SER B O 1
ATOM 1864 N N . SER B 1 78 ? 9.914 -6.723 0.921 1 80.75 78 SER B N 1
ATOM 1865 C CA . SER B 1 78 ? 10.32 -7.52 2.074 1 80.75 78 SER B CA 1
ATOM 1866 C C . SER B 1 78 ? 10.367 -6.672 3.342 1 80.75 78 SER B C 1
ATOM 1868 O O . SER B 1 78 ? 10.352 -7.203 4.453 1 80.75 78 SER B O 1
ATOM 1870 N N . TRP B 1 79 ? 10.336 -5.43 3.213 1 75.56 79 TRP B N 1
ATOM 1871 C CA . TRP B 1 79 ? 10.523 -4.566 4.375 1 75.56 79 TRP B CA 1
ATOM 1872 C C . TRP B 1 79 ? 9.234 -3.842 4.734 1 75.56 79 TRP B C 1
ATOM 1874 O O . TRP B 1 79 ? 9.234 -2.926 5.562 1 75.56 79 TRP B O 1
ATOM 1884 N N . CYS B 1 80 ? 8.219 -4.137 4.188 1 83 80 CYS B N 1
ATOM 1885 C CA . CYS B 1 80 ? 6.934 -3.533 4.52 1 83 80 CYS B CA 1
ATOM 1886 C C . CYS B 1 80 ? 6.129 -4.438 5.445 1 83 80 CYS B C 1
ATOM 1888 O O . CYS B 1 80 ? 5.883 -5.602 5.121 1 83 80 CYS B O 1
ATOM 1890 N N . ALA B 1 81 ? 5.68 -3.951 6.555 1 81 81 ALA B N 1
ATOM 1891 C CA . ALA B 1 81 ? 5.02 -4.734 7.594 1 81 81 ALA B CA 1
ATOM 1892 C C . ALA B 1 81 ? 3.701 -5.316 7.09 1 81 81 ALA B C 1
ATOM 1894 O O . ALA B 1 81 ? 3.4 -6.488 7.332 1 81 81 ALA B O 1
ATOM 1895 N N . HIS B 1 82 ? 2.934 -4.512 6.484 1 86.25 82 HIS B N 1
ATOM 1896 C CA . HIS B 1 82 ? 1.661 -4.996 5.957 1 86.25 82 HIS B CA 1
ATOM 1897 C C . HIS B 1 82 ? 1.876 -6.051 4.879 1 86.25 82 HIS B C 1
ATOM 1899 O O . HIS B 1 82 ? 1.09 -6.996 4.762 1 86.25 82 HIS B O 1
ATOM 1905 N N . CYS B 1 83 ? 2.893 -5.891 4.059 1 91.19 83 CYS B N 1
ATOM 1906 C CA . CYS B 1 83 ? 3.246 -6.891 3.059 1 91.19 83 CYS B CA 1
ATOM 1907 C C . CYS B 1 83 ? 3.662 -8.195 3.715 1 91.19 83 CYS B C 1
ATOM 1909 O O . CYS B 1 83 ? 3.209 -9.273 3.312 1 91.19 83 CYS B O 1
ATOM 1911 N N . HIS B 1 84 ? 4.406 -8.055 4.699 1 86.5 84 HIS B N 1
ATOM 1912 C CA . HIS B 1 84 ? 4.895 -9.234 5.41 1 86.5 84 HIS B CA 1
ATOM 1913 C C . HIS B 1 84 ? 3.746 -10.008 6.047 1 86.5 84 HIS B C 1
ATOM 1915 O O . HIS B 1 84 ? 3.764 -11.242 6.074 1 86.5 84 HIS B O 1
ATOM 1921 N N . LYS B 1 85 ? 2.775 -9.359 6.496 1 87.06 85 LYS B N 1
ATOM 1922 C CA . LYS B 1 85 ? 1.629 -9.969 7.164 1 87.06 85 LYS B CA 1
ATOM 1923 C C . LYS B 1 85 ? 0.883 -10.914 6.223 1 87.06 85 LYS B C 1
ATOM 1925 O O . LYS B 1 85 ? 0.224 -11.852 6.672 1 87.06 85 LYS B O 1
ATOM 1930 N N . MET B 1 86 ? 0.971 -10.68 4.992 1 94.31 86 MET B N 1
ATOM 1931 C CA . MET B 1 86 ? 0.201 -11.453 4.02 1 94.31 86 MET B CA 1
ATOM 1932 C C . MET B 1 86 ? 0.99 -12.672 3.543 1 94.31 86 MET B C 1
ATOM 1934 O O . MET B 1 86 ? 0.432 -13.562 2.904 1 94.31 86 MET B O 1
ATOM 1938 N N . PHE B 1 87 ? 2.25 -12.719 3.891 1 93.25 87 PHE B N 1
ATOM 1939 C CA . PHE B 1 87 ? 3.145 -13.734 3.352 1 93.25 87 PHE B CA 1
ATOM 1940 C C . PHE B 1 87 ? 2.68 -15.133 3.75 1 93.25 87 PHE B C 1
ATOM 1942 O O . PHE B 1 87 ? 2.535 -16.016 2.898 1 93.25 87 PHE B O 1
ATOM 1949 N N . PRO B 1 88 ? 2.338 -15.406 5.027 1 93.62 88 PRO B N 1
ATOM 1950 C CA . PRO B 1 88 ? 1.899 -16.75 5.398 1 93.62 88 PRO B CA 1
ATOM 1951 C C . PRO B 1 88 ? 0.646 -17.188 4.645 1 93.62 88 PRO B C 1
ATOM 1953 O O . PRO B 1 88 ? 0.559 -18.344 4.207 1 93.62 88 PRO B O 1
ATOM 1956 N N . SER B 1 89 ? -0.288 -16.312 4.508 1 96.31 89 SER B N 1
ATOM 1957 C CA . SER B 1 89 ? -1.502 -16.641 3.768 1 96.31 89 SER B CA 1
ATOM 1958 C C . SER B 1 89 ? -1.19 -16.953 2.309 1 96.31 89 SER B C 1
ATOM 1960 O O . SER B 1 89 ? -1.761 -17.891 1.733 1 96.31 89 SER B O 1
ATOM 1962 N N . PHE B 1 90 ? -0.297 -16.234 1.777 1 97.25 90 PHE B N 1
ATOM 1963 C CA . PHE B 1 90 ? 0.08 -16.406 0.381 1 97.25 90 PHE B CA 1
ATOM 1964 C C . PHE B 1 90 ? 0.745 -17.766 0.174 1 97.25 90 PHE B C 1
ATOM 1966 O O . PHE B 1 90 ? 0.434 -18.484 -0.784 1 97.25 90 PHE B O 1
ATOM 1973 N N . VAL B 1 91 ? 1.589 -18.125 1.087 1 96.38 91 VAL B N 1
ATOM 1974 C CA . VAL B 1 91 ? 2.275 -19.422 1.047 1 96.38 91 VAL B CA 1
ATOM 1975 C C . VAL B 1 91 ? 1.266 -20.547 1.238 1 96.38 91 VAL B C 1
ATOM 1977 O O . VAL B 1 91 ? 1.29 -21.531 0.508 1 96.38 91 VAL B O 1
ATOM 1980 N N . SER B 1 92 ? 0.406 -20.375 2.176 1 96.94 92 SER B N 1
ATOM 1981 C CA . SER B 1 92 ? -0.609 -21.375 2.439 1 96.94 92 SER B CA 1
ATOM 1982 C C . SER B 1 92 ? -1.481 -21.625 1.213 1 96.94 92 SER B C 1
ATOM 1984 O O . SER B 1 92 ? -1.783 -22.766 0.875 1 96.94 92 SER B O 1
ATOM 1986 N N . LEU B 1 93 ? -1.854 -20.609 0.548 1 97.75 93 LEU B N 1
ATOM 1987 C CA . LEU B 1 93 ? -2.707 -20.719 -0.631 1 97.75 93 LEU B CA 1
ATOM 1988 C C . LEU B 1 93 ? -1.956 -21.359 -1.79 1 97.75 93 LEU B C 1
ATOM 1990 O O . LEU B 1 93 ? -2.547 -22.094 -2.588 1 97.75 93 LEU B O 1
ATOM 1994 N N . SER B 1 94 ? -0.667 -21.078 -1.867 1 97.62 94 SER B N 1
ATOM 1995 C CA . SER B 1 94 ? 0.134 -21.703 -2.914 1 97.62 94 SER B CA 1
ATOM 1996 C C . SER B 1 94 ? 0.184 -23.219 -2.742 1 97.62 94 SER B C 1
ATOM 1998 O O . SER B 1 94 ? 0.289 -23.953 -3.723 1 97.62 94 SER B O 1
ATOM 2000 N N . LYS B 1 95 ? 0.127 -23.688 -1.556 1 97 95 LYS B N 1
ATOM 2001 C CA . LYS B 1 95 ? 0.088 -25.125 -1.27 1 97 95 LYS B CA 1
ATOM 2002 C C . LYS B 1 95 ? -1.302 -25.688 -1.526 1 97 95 LYS B C 1
ATOM 2004 O O . LYS B 1 95 ? -1.435 -26.812 -2.012 1 97 95 LYS B O 1
ATOM 2009 N N . GLN B 1 96 ? -2.293 -24.938 -1.224 1 97.25 96 GLN B N 1
ATOM 2010 C CA . GLN B 1 96 ? -3.68 -25.375 -1.361 1 97.25 96 GLN B CA 1
ATOM 2011 C C . GLN B 1 96 ? -4.082 -25.469 -2.83 1 97.25 96 GLN B C 1
ATOM 2013 O O . GLN B 1 96 ? -4.871 -26.344 -3.205 1 97.25 96 GLN B O 1
ATOM 2018 N N . TYR B 1 97 ? -3.578 -24.594 -3.643 1 97.31 97 TYR B N 1
ATOM 2019 C CA . TYR B 1 97 ? -3.885 -24.562 -5.066 1 97.31 97 TYR B CA 1
ATOM 2020 C C . TYR B 1 97 ? -2.613 -24.672 -5.902 1 97.31 97 TYR B C 1
ATOM 2022 O O . TYR B 1 97 ? -2.213 -23.719 -6.57 1 97.31 97 TYR B O 1
ATOM 2030 N N . PRO B 1 98 ? -2.047 -25.812 -6.008 1 96 98 PRO B N 1
ATOM 2031 C CA . PRO B 1 98 ? -0.713 -26.016 -6.582 1 96 98 PRO B CA 1
ATOM 2032 C C . PRO B 1 98 ? -0.697 -25.875 -8.102 1 96 98 PRO B C 1
ATOM 2034 O O . PRO B 1 98 ? 0.375 -25.797 -8.703 1 96 98 PRO B O 1
ATOM 2037 N N . ARG B 1 99 ? -1.781 -25.859 -8.75 1 95.44 99 ARG B N 1
ATOM 2038 C CA . ARG B 1 99 ? -1.827 -25.734 -10.203 1 95.44 99 ARG B CA 1
ATOM 2039 C C . ARG B 1 99 ? -1.624 -24.281 -10.633 1 95.44 99 ARG B C 1
ATOM 2041 O O . ARG B 1 99 ? -1.397 -24.016 -11.812 1 95.44 99 ARG B O 1
ATOM 2048 N N . LEU B 1 100 ? -1.789 -23.422 -9.703 1 97.56 100 LEU B N 1
ATOM 2049 C CA . LEU B 1 100 ? -1.509 -22.016 -9.977 1 97.56 100 LEU B CA 1
ATOM 2050 C C . LEU B 1 100 ? -0.027 -21.703 -9.781 1 97.56 100 LEU B C 1
ATOM 2052 O O . LEU B 1 100 ? 0.675 -22.438 -9.078 1 97.56 100 LEU B O 1
ATOM 2056 N N . ARG B 1 101 ? 0.417 -20.688 -10.43 1 98 101 ARG B N 1
ATOM 2057 C CA . ARG B 1 101 ? 1.768 -20.172 -10.211 1 98 101 ARG B CA 1
ATOM 2058 C C . ARG B 1 101 ? 1.742 -18.906 -9.375 1 98 101 ARG B C 1
ATOM 2060 O O . ARG B 1 101 ? 0.829 -18.094 -9.508 1 98 101 ARG B O 1
ATOM 2067 N N . TYR B 1 102 ? 2.77 -18.797 -8.578 1 98.5 102 TYR B N 1
ATOM 2068 C CA . TYR B 1 102 ? 2.83 -17.688 -7.625 1 98.5 102 TYR B CA 1
ATOM 2069 C C . TYR B 1 102 ? 4.145 -16.922 -7.762 1 98.5 102 TYR B C 1
ATOM 2071 O O . TYR B 1 102 ? 5.184 -17.516 -8.07 1 98.5 102 TYR B O 1
ATOM 2079 N N . ALA B 1 103 ? 4.031 -15.641 -7.543 1 98.06 103 ALA B N 1
ATOM 2080 C CA . ALA B 1 103 ? 5.246 -14.828 -7.551 1 98.06 103 ALA B CA 1
ATOM 2081 C C . ALA B 1 103 ? 5.207 -13.773 -6.449 1 98.06 103 ALA B C 1
ATOM 2083 O O . ALA B 1 103 ? 4.16 -13.18 -6.184 1 98.06 103 ALA B O 1
ATOM 2084 N N . LEU B 1 104 ? 6.273 -13.594 -5.809 1 96.81 104 LEU B N 1
ATOM 2085 C CA . LEU B 1 104 ? 6.527 -12.469 -4.922 1 96.81 104 LEU B CA 1
ATOM 2086 C C . LEU B 1 104 ? 7.344 -11.391 -5.629 1 96.81 104 LEU B C 1
ATOM 2088 O O . LEU B 1 104 ? 8.531 -11.578 -5.887 1 96.81 104 LEU B O 1
ATOM 2092 N N . ALA B 1 105 ? 6.691 -10.266 -5.934 1 96.5 105 ALA B N 1
ATOM 2093 C CA . ALA B 1 105 ? 7.355 -9.203 -6.695 1 96.5 105 ALA B CA 1
ATOM 2094 C C . ALA B 1 105 ? 7.801 -8.07 -5.777 1 96.5 105 ALA B C 1
ATOM 2096 O O . ALA B 1 105 ? 6.98 -7.469 -5.078 1 96.5 105 ALA B O 1
ATOM 2097 N N . GLN B 1 106 ? 9.055 -7.812 -5.777 1 93.44 106 GLN B N 1
ATOM 2098 C CA . GLN B 1 106 ? 9.625 -6.684 -5.051 1 93.44 106 GLN B CA 1
ATOM 2099 C C . GLN B 1 106 ? 9.492 -5.391 -5.855 1 93.44 106 GLN B C 1
ATOM 2101 O O . GLN B 1 106 ? 10.227 -5.18 -6.824 1 93.44 106 GLN B O 1
ATOM 2106 N N . VAL B 1 107 ? 8.672 -4.504 -5.371 1 92.62 107 VAL B N 1
ATOM 2107 C CA . VAL B 1 107 ? 8.297 -3.365 -6.207 1 92.62 107 VAL B CA 1
ATOM 2108 C C . VAL B 1 107 ? 9.375 -2.289 -6.129 1 92.62 107 VAL B C 1
ATOM 2110 O O . VAL B 1 107 ? 9.422 -1.383 -6.965 1 92.62 107 VAL B O 1
ATOM 2113 N N . ASP B 1 108 ? 10.312 -2.414 -5.262 1 84.25 108 ASP B N 1
ATOM 2114 C CA . ASP B 1 108 ? 11.266 -1.36 -4.938 1 84.25 108 ASP B CA 1
ATOM 2115 C C . ASP B 1 108 ? 12.125 -1.008 -6.152 1 84.25 108 ASP B C 1
ATOM 2117 O O . ASP B 1 108 ? 12.547 0.141 -6.309 1 84.25 108 ASP B O 1
A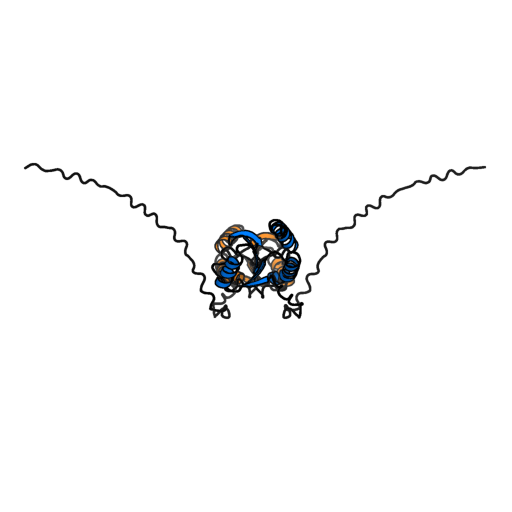TOM 2121 N N . TYR B 1 109 ? 12.305 -1.926 -7.043 1 81.62 109 TYR B N 1
ATOM 2122 C CA . TYR B 1 109 ? 13.219 -1.656 -8.148 1 81.62 109 TYR B CA 1
ATOM 2123 C C . TYR B 1 109 ? 12.523 -1.881 -9.492 1 81.62 109 TYR B C 1
ATOM 2125 O O . TYR B 1 109 ? 13.188 -2.062 -10.516 1 81.62 109 TYR B O 1
ATOM 2133 N N . MET B 1 110 ? 11.297 -1.889 -9.492 1 91.25 110 MET B N 1
ATOM 2134 C CA . MET B 1 110 ? 10.539 -2.094 -10.719 1 91.25 110 MET B CA 1
ATOM 2135 C C . MET B 1 110 ? 9.891 -0.793 -11.18 1 91.25 110 MET B C 1
ATOM 2137 O O . MET B 1 110 ? 9.664 0.112 -10.383 1 91.25 110 MET B O 1
ATOM 2141 N N . HIS B 1 111 ? 9.68 -0.732 -12.477 1 90.19 111 HIS B N 1
ATOM 2142 C CA . HIS B 1 111 ? 9.094 0.471 -13.062 1 90.19 111 HIS B CA 1
ATOM 2143 C C . HIS B 1 111 ? 7.902 0.131 -13.945 1 90.19 111 HIS B C 1
ATOM 2145 O O . HIS B 1 111 ? 6.75 0.34 -13.555 1 90.19 111 HIS B O 1
ATOM 2151 N N . GLU B 1 112 ? 8.133 -0.547 -15.062 1 90.62 112 GLU B N 1
ATOM 2152 C CA .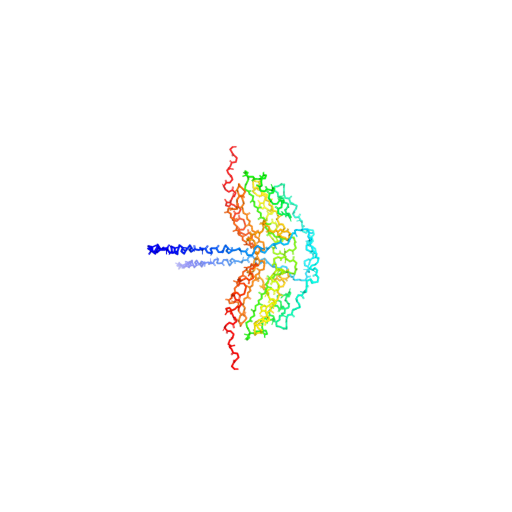 GLU B 1 112 ? 7.078 -0.838 -16.031 1 90.62 112 GLU B CA 1
ATOM 2153 C C . GLU B 1 112 ? 6.105 -1.883 -15.492 1 90.62 112 GLU B C 1
ATOM 2155 O O . GLU B 1 112 ? 4.895 -1.767 -15.68 1 90.62 112 GLU B O 1
ATOM 2160 N N . GLY B 1 113 ? 6.598 -2.83 -14.875 1 91.06 113 GLY B N 1
ATOM 2161 C CA . GLY B 1 113 ? 5.797 -3.943 -14.383 1 91.06 113 GLY B CA 1
ATOM 2162 C C . GLY B 1 113 ? 4.887 -3.564 -13.234 1 91.06 113 GLY B C 1
ATOM 2163 O O . GLY B 1 113 ? 3.961 -4.305 -12.898 1 91.06 113 GLY B O 1
ATOM 2164 N N . VAL B 1 114 ? 5.199 -2.438 -12.672 1 90.88 114 VAL B N 1
ATOM 2165 C CA . VAL B 1 114 ? 4.418 -2.033 -11.508 1 90.88 114 VAL B CA 1
ATOM 2166 C C . VAL B 1 114 ? 3.611 -0.778 -11.836 1 90.88 114 VAL B C 1
ATOM 2168 O O . VAL B 1 114 ? 3.129 -0.087 -10.938 1 90.88 114 VAL B O 1
ATOM 2171 N N . ARG B 1 115 ? 3.523 -0.621 -13.141 1 88.75 115 ARG B N 1
ATOM 2172 C CA . ARG B 1 115 ? 2.643 0.469 -13.547 1 88.75 115 ARG B CA 1
ATOM 2173 C C . ARG B 1 115 ? 1.209 0.209 -13.094 1 88.75 115 ARG B C 1
ATOM 2175 O O . ARG B 1 115 ? 0.685 -0.892 -13.281 1 88.75 115 ARG B O 1
ATOM 2182 N N . GLY B 1 116 ? 0.614 1.035 -12.453 1 89.81 116 GLY B N 1
ATOM 2183 C CA . GLY B 1 116 ? -0.744 0.87 -11.961 1 89.81 116 GLY B CA 1
ATOM 2184 C C . GLY B 1 116 ? -0.801 0.403 -10.516 1 89.81 116 GLY B C 1
ATOM 2185 O O . GLY B 1 116 ? -1.883 0.3 -9.938 1 89.81 116 GLY B O 1
ATOM 2186 N N . ILE B 1 117 ? 0.355 -0.036 -10.047 1 94.06 117 ILE B N 1
ATOM 2187 C CA . ILE B 1 117 ? 0.446 -0.372 -8.633 1 94.06 117 ILE B CA 1
ATOM 2188 C C . ILE B 1 117 ? 0.792 0.878 -7.824 1 94.06 117 ILE B C 1
ATOM 2190 O O . ILE B 1 117 ? 1.914 1.384 -7.902 1 94.06 117 ILE B O 1
ATOM 2194 N N . THR B 1 118 ? -0.134 1.381 -7.043 1 93.12 118 THR B N 1
ATOM 2195 C CA . THR B 1 118 ? 0.094 2.645 -6.352 1 93.12 118 THR B CA 1
ATOM 2196 C C . THR B 1 118 ? 0.165 2.43 -4.844 1 93.12 118 THR B C 1
ATOM 2198 O O . THR B 1 118 ? 0.522 3.342 -4.094 1 93.12 118 THR B O 1
ATOM 2201 N N . CYS B 1 119 ? -0.176 1.224 -4.355 1 95.44 119 CYS B N 1
ATOM 2202 C CA . CYS B 1 119 ? -0.074 0.894 -2.938 1 95.44 119 CYS B CA 1
ATOM 2203 C C . CYS B 1 119 ? 0.255 -0.581 -2.742 1 95.44 119 CYS B C 1
ATOM 2205 O O . CYS B 1 119 ? 0.072 -1.388 -3.656 1 95.44 119 CYS B O 1
ATOM 2207 N N . THR B 1 120 ? 0.808 -0.852 -1.592 1 95.06 120 THR B N 1
ATOM 2208 C CA . THR B 1 120 ? 1.188 -2.23 -1.309 1 95.06 120 THR B CA 1
ATOM 2209 C C . THR B 1 120 ? 0.665 -2.668 0.056 1 95.06 120 THR B C 1
ATOM 2211 O O . THR B 1 120 ? 0.516 -1.845 0.962 1 95.06 120 THR B O 1
ATOM 2214 N N . PRO B 1 121 ? 0.385 -3.949 0.123 1 96.25 121 PRO B N 1
ATOM 2215 C CA . PRO B 1 121 ? 0.462 -4.957 -0.938 1 96.25 121 PRO B CA 1
ATOM 2216 C C . PRO B 1 121 ? -0.645 -4.805 -1.979 1 96.25 121 PRO B C 1
ATOM 2218 O O . PRO B 1 121 ? -1.74 -4.34 -1.657 1 96.25 121 PRO B O 1
ATOM 2221 N N . THR B 1 122 ? -0.357 -5.152 -3.182 1 97.56 122 THR B N 1
ATOM 2222 C CA . THR B 1 122 ? -1.291 -5.324 -4.289 1 97.56 122 THR B CA 1
ATOM 2223 C C . THR B 1 122 ? -1.143 -6.707 -4.91 1 97.56 122 THR B C 1
ATOM 2225 O O . THR B 1 122 ? -0.029 -7.219 -5.047 1 97.56 122 THR B O 1
ATOM 2228 N N . PHE B 1 123 ? -2.229 -7.332 -5.266 1 98.44 123 PHE B N 1
ATOM 2229 C CA . PHE B 1 123 ? -2.24 -8.641 -5.902 1 98.44 123 PHE B CA 1
ATOM 2230 C C . PHE B 1 123 ? -2.82 -8.555 -7.312 1 98.44 123 PHE B C 1
ATOM 2232 O O . PHE B 1 123 ? -3.797 -7.836 -7.543 1 98.44 123 PHE B O 1
ATOM 2239 N N . ALA B 1 124 ? -2.186 -9.289 -8.188 1 98.5 124 ALA B N 1
ATOM 2240 C CA . ALA B 1 124 ? -2.678 -9.336 -9.555 1 98.5 124 ALA B CA 1
ATOM 2241 C C . ALA B 1 124 ? -2.711 -10.773 -10.078 1 98.5 124 ALA B C 1
ATOM 2243 O O . ALA B 1 124 ? -1.878 -11.594 -9.695 1 98.5 124 ALA B O 1
ATOM 2244 N N . VAL B 1 125 ? -3.658 -11 -10.922 1 98.25 125 VAL B N 1
ATOM 2245 C CA . VAL B 1 125 ? -3.799 -12.297 -11.578 1 98.25 125 VAL B CA 1
ATOM 2246 C C . VAL B 1 125 ? -3.582 -12.141 -13.078 1 98.25 125 VAL B C 1
ATOM 2248 O O . VAL B 1 125 ? -4.16 -11.258 -13.711 1 98.25 125 VAL B O 1
ATOM 2251 N N . TYR B 1 126 ? -2.727 -12.953 -13.555 1 97.88 126 TYR B N 1
ATOM 2252 C CA . TYR B 1 126 ? -2.428 -12.938 -14.977 1 97.88 126 TYR B CA 1
ATOM 2253 C C . TYR B 1 126 ? -2.82 -14.25 -15.633 1 97.88 126 TYR B C 1
ATOM 2255 O O . TYR B 1 126 ? -2.619 -1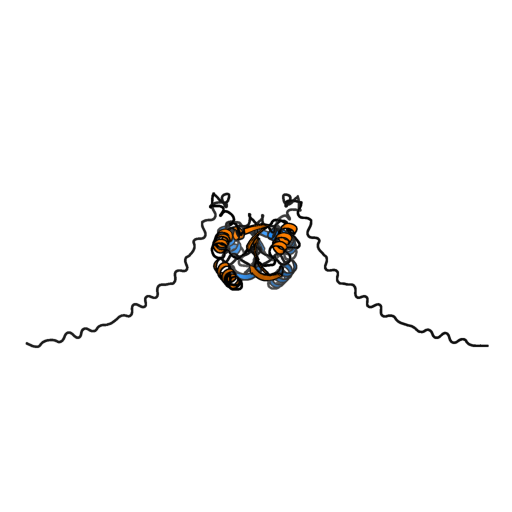5.328 -15.055 1 97.88 126 TYR B O 1
ATOM 2263 N N . ARG B 1 127 ? -3.348 -14.18 -16.828 1 96.44 127 ARG B N 1
ATOM 2264 C CA . ARG B 1 127 ? -3.619 -15.297 -17.734 1 96.44 127 ARG B CA 1
ATOM 2265 C C . ARG B 1 127 ? -3.184 -14.961 -19.156 1 96.44 127 ARG B C 1
ATOM 2267 O O . ARG B 1 127 ? -3.51 -13.891 -19.672 1 96.44 127 ARG B O 1
ATOM 2274 N N . GLN B 1 128 ? -2.422 -15.898 -19.703 1 94.19 128 GLN B N 1
ATOM 2275 C CA . GLN B 1 128 ? -1.922 -15.688 -21.062 1 94.19 128 GLN B CA 1
ATOM 2276 C C . GLN B 1 128 ? -1.184 -14.359 -21.172 1 94.19 128 GLN B C 1
ATOM 2278 O O . GLN B 1 128 ? -1.364 -13.625 -22.156 1 94.19 128 GLN B O 1
ATOM 2283 N N . GLY B 1 129 ? -0.553 -14 -20.062 1 92.12 129 GLY B N 1
ATOM 2284 C CA . GLY B 1 129 ? 0.296 -12.82 -20.078 1 92.12 129 GLY B CA 1
ATOM 2285 C C . GLY B 1 129 ? -0.474 -11.531 -19.859 1 92.12 129 GLY B C 1
ATOM 2286 O O . GLY B 1 129 ? 0.113 -10.445 -19.844 1 92.12 129 GLY B O 1
ATOM 2287 N N . LYS B 1 130 ? -1.792 -11.648 -19.656 1 94.94 130 LYS B N 1
ATOM 2288 C CA . LYS B 1 130 ? -2.635 -10.469 -19.469 1 94.94 130 LYS B CA 1
ATOM 2289 C C . LYS B 1 130 ? -3.17 -10.398 -18.047 1 94.94 130 LYS B C 1
ATOM 2291 O O . LYS B 1 130 ? -3.557 -11.414 -17.469 1 94.94 130 LYS B O 1
ATOM 2296 N N . LYS B 1 131 ? -3.158 -9.227 -17.516 1 97.12 131 LYS B N 1
ATOM 2297 C CA . LYS B 1 131 ? -3.742 -9.023 -16.203 1 97.12 131 LYS B CA 1
ATOM 2298 C C . LYS B 1 131 ? -5.262 -9.156 -16.234 1 97.12 131 LYS B C 1
ATOM 2300 O O . LYS B 1 131 ? -5.938 -8.375 -16.922 1 97.12 131 LYS B O 1
ATOM 2305 N N . VAL B 1 132 ? -5.855 -10.055 -15.508 1 97.12 132 VAL B N 1
ATOM 2306 C CA . VAL B 1 132 ? -7.293 -10.312 -15.594 1 97.12 132 VAL B CA 1
ATOM 2307 C C . VAL B 1 132 ? -7.973 -9.875 -14.297 1 97.12 132 VAL B C 1
ATOM 2309 O O . VAL B 1 132 ? -9.195 -9.766 -14.234 1 97.12 132 VAL B O 1
ATOM 2312 N N . ASP B 1 133 ? -7.238 -9.633 -13.242 1 97.56 133 ASP B N 1
ATOM 2313 C CA . ASP B 1 133 ? -7.754 -9.18 -11.953 1 97.56 133 ASP B CA 1
ATOM 2314 C C . ASP B 1 133 ? -6.672 -8.469 -11.148 1 97.56 133 ASP B C 1
ATOM 2316 O O . ASP B 1 133 ? -5.48 -8.727 -11.328 1 97.56 133 ASP B O 1
ATOM 2320 N N . GLN B 1 134 ? -7.043 -7.574 -10.289 1 98.06 134 GLN B N 1
ATOM 2321 C CA . GLN B 1 134 ? -6.156 -6.859 -9.383 1 98.06 134 GLN B CA 1
ATOM 2322 C C . GLN B 1 134 ? -6.902 -6.387 -8.133 1 98.06 134 GLN B C 1
ATOM 2324 O O . GLN B 1 134 ? -8.039 -5.91 -8.234 1 98.06 134 GLN B O 1
ATOM 2329 N N . PHE B 1 135 ? -6.352 -6.516 -7.051 1 97.31 135 PHE B N 1
ATOM 2330 C CA . PHE B 1 135 ? -6.91 -6.051 -5.785 1 97.31 135 PHE B CA 1
ATOM 2331 C C . PHE B 1 135 ? -5.801 -5.723 -4.793 1 97.31 135 PHE B C 1
ATOM 2333 O O . PHE B 1 135 ? -4.633 -6.043 -5.031 1 97.31 135 PHE B O 1
ATOM 2340 N N . PHE B 1 136 ? -6.098 -5.039 -3.766 1 96 136 PHE B N 1
ATOM 2341 C CA . PHE B 1 136 ? -5.047 -4.535 -2.891 1 96 136 PHE B CA 1
ATOM 2342 C C . PHE B 1 136 ? -5.438 -4.688 -1.427 1 96 136 PHE B C 1
ATOM 2344 O O . PHE B 1 136 ? -6.613 -4.879 -1.11 1 96 136 PHE B O 1
ATOM 2351 N N . GLY B 1 137 ? -4.41 -4.676 -0.605 1 95.88 137 GLY B N 1
ATOM 2352 C CA . GLY B 1 137 ? -4.633 -4.582 0.829 1 95.88 137 GLY B CA 1
ATOM 2353 C C . GLY B 1 137 ? -4.293 -5.859 1.571 1 95.88 137 GLY B C 1
ATOM 2354 O O . GLY B 1 137 ? -4.539 -6.961 1.07 1 95.88 137 GLY B O 1
ATOM 2355 N N . ALA B 1 138 ? -3.82 -5.711 2.74 1 94.69 138 ALA B N 1
ATOM 2356 C CA . ALA B 1 138 ? -3.52 -6.84 3.619 1 94.69 138 ALA B CA 1
ATOM 2357 C C . ALA B 1 138 ? -4.793 -7.402 4.242 1 94.69 138 ALA B C 1
ATOM 2359 O O . ALA B 1 138 ? -5.09 -7.141 5.41 1 94.69 138 ALA B O 1
ATOM 2360 N N . ASN B 1 139 ? -5.531 -8.172 3.492 1 96.06 139 ASN B N 1
ATOM 2361 C CA . ASN B 1 139 ? -6.781 -8.828 3.859 1 96.06 139 ASN B CA 1
ATOM 2362 C C . ASN B 1 139 ? -6.77 -10.305 3.473 1 96.06 139 ASN B C 1
ATOM 2364 O O . ASN B 1 139 ? -7.09 -10.656 2.336 1 96.06 139 ASN B O 1
ATOM 2368 N N . PRO B 1 140 ? -6.41 -11.148 4.41 1 96.62 140 PRO B N 1
ATOM 2369 C CA . PRO B 1 140 ? -6.258 -12.57 4.094 1 96.62 140 PRO B CA 1
ATOM 2370 C C . PRO B 1 140 ? -7.535 -13.188 3.529 1 96.62 140 PRO B C 1
ATOM 2372 O O . PRO B 1 140 ? -7.469 -14.039 2.639 1 96.62 140 PRO B O 1
ATOM 2375 N N . GLN B 1 141 ? -8.695 -12.805 4.039 1 97.38 141 GLN B N 1
ATOM 2376 C CA . GLN B 1 141 ? -9.945 -13.375 3.555 1 97.38 141 GLN B CA 1
ATOM 2377 C C . GLN B 1 141 ? -10.195 -12.992 2.098 1 97.38 141 GLN B C 1
ATOM 2379 O O . GLN B 1 141 ? -10.602 -13.836 1.291 1 97.38 141 GLN B O 1
ATOM 2384 N N . GLN B 1 142 ? -9.984 -11.758 1.811 1 97.75 142 GLN B N 1
ATOM 2385 C CA . GLN B 1 142 ? -10.133 -11.328 0.424 1 97.75 142 GLN B CA 1
ATOM 2386 C C . GLN B 1 142 ? -9.188 -12.094 -0.496 1 97.75 142 GLN B C 1
ATOM 2388 O O . GLN B 1 142 ? -9.578 -12.516 -1.587 1 97.75 142 GLN B O 1
ATOM 2393 N N . LEU B 1 143 ? -7.941 -12.219 -0.069 1 98.31 143 LEU B N 1
ATOM 2394 C CA . LEU B 1 143 ? -6.953 -12.953 -0.847 1 98.31 143 LEU B CA 1
ATOM 2395 C C . LEU B 1 143 ? -7.418 -14.391 -1.095 1 98.31 143 LEU B C 1
ATOM 2397 O O . LEU B 1 143 ? -7.379 -14.867 -2.229 1 98.31 143 LEU B O 1
ATOM 2401 N N . GLN B 1 144 ? -7.832 -15.023 -0.054 1 98.06 144 GLN B N 1
ATOM 2402 C CA . GLN B 1 144 ? -8.32 -16.391 -0.16 1 98.06 144 GLN B CA 1
ATOM 2403 C C . GLN B 1 144 ? -9.492 -16.5 -1.133 1 98.06 144 GLN B C 1
ATOM 2405 O O . GLN B 1 144 ? -9.523 -17.375 -1.994 1 98.06 144 GLN B O 1
ATOM 2410 N N . ASP B 1 145 ? -10.469 -15.594 -1.016 1 98.19 145 ASP B N 1
ATOM 2411 C CA . ASP B 1 145 ? -11.656 -15.602 -1.869 1 98.19 145 ASP B CA 1
ATOM 2412 C C . ASP B 1 145 ? -11.273 -15.438 -3.338 1 98.19 145 ASP B C 1
ATOM 2414 O O . ASP B 1 145 ? -11.789 -16.156 -4.203 1 98.19 145 ASP B O 1
ATOM 2418 N N . ARG B 1 146 ? -10.367 -14.508 -3.576 1 98.06 146 ARG B N 1
ATOM 2419 C CA . ARG B 1 146 ? -9.992 -14.227 -4.957 1 98.06 146 ARG B CA 1
ATOM 2420 C C . ARG B 1 146 ? -9.195 -15.383 -5.555 1 98.06 146 ARG B C 1
ATOM 2422 O O . ARG B 1 146 ? -9.398 -15.742 -6.715 1 98.06 146 ARG B O 1
ATOM 2429 N N . ILE B 1 147 ? -8.305 -15.961 -4.801 1 97.5 147 ILE B N 1
ATOM 2430 C CA . ILE B 1 147 ? -7.504 -17.078 -5.305 1 97.5 147 ILE B CA 1
ATOM 2431 C C . ILE B 1 147 ? -8.398 -18.297 -5.539 1 97.5 147 ILE B C 1
ATOM 2433 O O . ILE B 1 147 ? -8.25 -19 -6.535 1 97.5 147 ILE B O 1
ATOM 2437 N N . TRP B 1 148 ? -9.32 -18.562 -4.66 1 96.75 148 TRP B N 1
ATOM 2438 C CA . TRP B 1 148 ? -10.297 -19.641 -4.863 1 96.75 148 TRP B CA 1
ATOM 2439 C C . TRP B 1 148 ? -11.039 -19.453 -6.18 1 96.75 148 TRP B C 1
ATOM 2441 O O . TRP B 1 148 ? -11.156 -20.391 -6.973 1 96.75 148 TRP B O 1
ATOM 2451 N N . LEU B 1 149 ? -11.539 -18.266 -6.445 1 96.56 149 LEU B N 1
ATOM 2452 C CA . LEU B 1 149 ? -12.258 -17.953 -7.676 1 96.56 149 LEU B CA 1
ATOM 2453 C C . LEU B 1 149 ? -11.422 -18.297 -8.898 1 96.56 149 LEU B C 1
ATOM 2455 O O . LEU B 1 149 ? -11.898 -18.969 -9.82 1 96.56 149 LEU B O 1
ATOM 2459 N N . HIS B 1 150 ? -10.141 -17.922 -8.883 1 96.81 150 HIS B N 1
ATOM 2460 C CA . HIS B 1 150 ? -9.297 -18.094 -10.055 1 96.81 150 HIS B CA 1
ATOM 2461 C C . HIS B 1 150 ? -8.789 -19.531 -10.172 1 96.81 150 HIS B C 1
ATOM 2463 O O . HIS B 1 150 ? -8.305 -19.938 -11.227 1 96.81 150 HIS B O 1
ATOM 2469 N N . SER B 1 151 ? -8.812 -20.234 -9.102 1 95.12 151 SER B N 1
ATOM 2470 C CA . SER B 1 151 ? -8.422 -21.641 -9.133 1 95.12 151 SER B CA 1
ATOM 2471 C C . SER B 1 151 ? -9.469 -22.5 -9.836 1 95.12 151 SER B C 1
ATOM 2473 O O . SER B 1 151 ? -9.172 -23.609 -10.289 1 95.12 151 SER B O 1
ATOM 2475 N N . GLN B 1 152 ? -10.734 -21.953 -9.867 1 90.19 152 GLN B N 1
ATOM 2476 C CA . GLN B 1 152 ? -11.812 -22.703 -10.508 1 90.19 152 GLN B CA 1
ATOM 2477 C C . GLN B 1 152 ? -11.68 -22.672 -12.023 1 90.19 152 GLN B C 1
ATOM 2479 O O . GLN B 1 152 ? -12.211 -23.547 -12.719 1 90.19 152 GLN B O 1
ATOM 2484 N N . ASP B 1 153 ? -11.117 -21.688 -12.539 1 81.31 153 ASP B N 1
ATOM 2485 C CA . ASP B 1 153 ? -10.969 -21.5 -13.977 1 81.31 153 ASP B CA 1
ATOM 2486 C C . ASP B 1 153 ? -9.844 -22.375 -14.531 1 81.31 153 ASP B C 1
ATOM 2488 O O . ASP B 1 153 ? -9.695 -22.516 -15.742 1 81.31 153 ASP B O 1
ATOM 2492 N N . VAL B 1 154 ? -9.023 -22.859 -13.641 1 73.94 154 VAL B N 1
ATOM 2493 C CA . VAL B 1 154 ? -7.902 -23.688 -14.07 1 73.94 154 VAL B CA 1
ATOM 2494 C C . VAL B 1 154 ? -8.383 -25.109 -14.352 1 73.94 154 VAL B C 1
ATOM 2496 O O . VAL B 1 154 ? -9.242 -25.625 -13.633 1 73.94 154 VAL B O 1
ATOM 2499 N N . GLY B 1 155 ? -8.953 -25.344 -15.539 1 58.25 155 GLY B N 1
ATOM 2500 C CA . GLY B 1 155 ? -9.469 -26.641 -15.961 1 58.25 155 GLY B CA 1
ATOM 2501 C C . GLY B 1 155 ? -8.852 -27.797 -15.195 1 58.25 155 GLY B C 1
ATOM 2502 O O . GLY B 1 155 ? -7.73 -27.688 -14.695 1 58.25 155 GLY B O 1
ATOM 2503 N N . GLN B 1 156 ? -9.844 -28.578 -14.414 1 50.41 156 GLN B N 1
ATOM 2504 C CA . GLN B 1 156 ? -9.461 -29.844 -13.82 1 50.41 156 GLN B CA 1
ATOM 2505 C C . GLN B 1 156 ? -8.594 -30.656 -14.781 1 50.41 156 GLN B C 1
ATOM 2507 O O . GLN B 1 156 ? -8.805 -30.641 -15.992 1 50.41 156 GLN B O 1
ATOM 2512 N N . PRO B 1 157 ? -7.367 -31.094 -14.25 1 45.69 157 PRO B N 1
ATOM 2513 C CA . PRO B 1 157 ? -6.691 -32 -15.172 1 45.69 157 PRO B CA 1
ATOM 2514 C C . PRO B 1 157 ? -7.664 -32.938 -15.883 1 45.69 157 PRO B C 1
ATOM 2516 O O . PRO B 1 157 ? -8.672 -33.375 -15.297 1 45.69 157 PRO B O 1
ATOM 2519 N N . SER B 1 158 ? -7.727 -32.875 -17.234 1 35.44 158 SER B N 1
ATOM 2520 C CA . SER B 1 158 ? -8.344 -34.031 -17.906 1 35.44 158 SER B CA 1
ATOM 2521 C C . SER B 1 158 ? -7.711 -35.344 -17.453 1 35.44 158 SER B C 1
ATOM 2523 O O . SER B 1 158 ? -6.512 -35.375 -17.156 1 35.44 158 SER B O 1
#

Solvent-accessible surface area (backbone atoms only — not comparable to full-atom values): 18681 Å² total; per-residue (Å²): 137,85,80,79,78,79,80,77,76,77,76,76,73,78,76,77,76,72,70,76,82,70,67,80,71,74,73,69,80,74,53,78,59,56,83,53,69,80,57,86,53,73,70,72,68,78,50,96,52,42,42,83,26,57,37,42,65,51,46,52,50,52,36,63,77,34,40,91,34,48,36,39,34,40,37,27,39,93,73,34,57,55,30,51,66,41,45,63,55,51,53,52,48,48,67,73,45,61,81,39,35,36,33,46,30,33,49,76,40,39,49,78,75,43,61,90,61,36,39,31,22,26,37,35,33,28,46,62,68,35,80,78,46,72,52,68,36,55,42,68,66,59,52,51,54,53,50,54,58,58,56,65,70,50,71,70,83,129,135,84,80,78,78,79,80,78,77,77,76,77,73,77,75,77,75,72,68,75,80,71,69,79,72,73,73,67,79,73,54,77,62,56,82,53,69,81,55,84,54,73,70,72,67,77,51,96,51,41,44,82,28,57,38,43,65,50,47,51,50,52,35,63,77,33,41,92,34,47,35,40,35,40,36,27,41,94,73,33,56,54,32,51,67,41,45,64,56,52,54,52,48,48,66,75,43,62,82,40,36,37,32,47,31,34,51,76,41,39,50,76,75,43,62,89,61,36,38,30,22,26,37,37,32,29,46,62,66,37,79,76,48,72,51,69,37,56,42,68,66,60,52,51,55,52,52,54,59,58,57,66,70,49,71,70,83,128

Nearest PDB structures (foldseek):
  2diy-assembly1_A  TM=9.287E-01  e=3.368E-10  Homo sapiens
  1aiu-assembly1_A-2  TM=9.181E-01  e=3.603E-10  Homo sapiens
  3kd0-assembly1_A  TM=9.061E-01  e=6.172E-10  Homo sapiens
  4oo4-assembly3_B  TM=9.214E-01  e=1.294E-09  Homo sapiens
  7c3f-assembly8_W  TM=8.543E-01  e=4.163E-06  Arabidopsis thaliana

Organism: Chlorella vulgaris (NCBI:txid3077)

Secondary structure (DSSP, 8-state):
------------------------------TTS---S--S-------TTEEEE-SHHHHHHHHHHTTTSEEEEEEE-TT-HHHHHHHHHHHHHHHH-TTSEEEEEEGGG-SGGGTT--SBSEEEEEETTEEEEEEESS-HHHHHHHHHHHHSSS----/------------------------------TTS---S--S-------TTEEEE-SHHHHHHHHHHTTTSEEEEEEE-TT-HHHHHHHHHHHHHHHHSTTSEEEEEEGGG-SGGGTT--SBSEEEEEETTEEEEEEESS-HHHHHHHHHHHHHSS----

Radius of gyration: 28.61 Å; Cα contacts (8 Å, |Δi|>4): 445; chains: 2; bounding box: 79×83×122 Å

pLDDT: mean 76.28, std 27.6, range [29.09, 98.62]

Foldseek 3Di:
DDPPPPPPPPPVPPPPPPVPPPPPCPPPPDPPPPVPPVPCPVPVPADPLEEEAEEPVSVQVVLQVQQLAKEKEWEDAPPDPLSVLCVVLQRVLCVVQVRHHYYYYDCPHYDPVCVVPPDPGKMFIDHSSHTPDIDHGSDSVVVNVVSVVVSVVNPDDD/DPPPPPPPPPPVPPPPPPVPPPPPPPPPPDPPPPCPPVPCPVPVPADPLEEEAEEPVSVQVVLQVQQLAKEKEWEDAPPDPLSVLCVVLQRVLCVVQVRHHYYYYDCPHYDPVCVVPPDPGKMFIDHSSDTPDIDHGSDSVVVNVVSVVVSVVNPDDD

InterPro domains:
  IPR013766 Thioredoxin domain [PF00085] (55-146)
  IPR013766 Thioredoxin domain [PS51352] (41-152)
  IPR036249 Thioredoxin-like superfamily [SSF52833] (33-150)
  IPR044193 Thioredoxin-like 3-3 [PTHR47571] (34-151)

Sequence (316 aa):
MVDNGAALQHRGGWRSLRSPFQQPQERFAAAGDMPQPVRKAHVAKLTPNMTGVRTDEQLSQLLQRSRNDTVLVNFGSSWCAHCHKMFPSFVSLSKQYPRLRYALAQVDYMHEGVRGITCTPTFAVYRQGKKVDQFFGANPQQLQDRIWLHSQDVGQPSMVDNGAALQHRGGWRSLRSPFQQPQERFAAAGDMPQPVRKAHVAKLTPNMTGVRTDEQLSQLLQRSRNDTVLVNFGSSWCAHCHKMFPSFVSLSKQYPRLRYALAQVDYMHEGVRGITCTPTFAVYRQGKKVDQFFGANPQQLQDRIWLHSQDVGQPS